Protein AF-A0A0F0HIP5-F1 (afdb_monomer)

Radius of gyration: 20.41 Å; Cα contacts (8 Å, |Δi|>4): 606; chains: 1; bounding box: 59×53×41 Å

Secondary structure (DSSP, 8-state):
-HHHHHHHHHHHHHTSTT--EEE-TTTSTT--TT-TT---TT----SS---SS--SSS--S-B-SSTT-BGGGT----PPPHHHHHHHHHHHHHHHT-TT-SEEE--B-TTTSSSBPPPEE--S--SSPPTTEEEEEEETTT-PEEEETT---TT---TTPBEEEE-----GGG-EEEEE-GGG-EEEEETTEEEEEEEEGGG--STTPBEEEEE----GGGEEEEEE-GGG-EEEEESS-TTEEEEEEEEE-TTSPEEEEEEE----GGG-EEEEE--------

Solvent-accessible surface area (backbone atoms only — not comparable to full-atom values): 15724 Å² total; per-residue (Å²): 92,64,67,64,52,52,52,49,49,44,57,52,27,76,72,37,91,91,50,61,38,75,49,55,70,43,31,49,62,56,37,34,65,84,40,89,84,59,92,59,90,79,41,46,50,64,66,66,62,65,56,84,80,76,80,70,93,82,69,74,91,42,69,72,86,44,95,92,42,32,45,79,40,66,69,72,70,94,48,50,24,73,48,22,48,55,30,46,54,50,46,52,53,56,52,65,75,35,83,89,56,57,32,30,36,35,37,46,33,83,91,73,65,54,51,63,44,78,76,40,77,48,61,76,81,64,79,62,84,59,65,75,39,41,31,33,42,28,29,63,63,77,68,20,21,45,23,38,52,89,64,45,51,79,67,53,76,66,63,72,30,36,30,24,43,37,77,79,78,84,49,35,34,38,33,28,29,30,37,72,44,83,93,73,22,24,32,40,20,31,60,26,24,75,62,24,20,46,24,34,49,94,65,43,79,51,72,66,29,44,26,19,31,30,72,64,77,87,49,49,42,34,26,29,30,63,38,76,45,75,96,82,19,28,27,43,15,35,61,79,42,67,62,23,19,49,20,55,38,94,52,58,49,101,85,68,37,31,27,24,18,30,30,72,73,74,85,46,48,38,35,28,25,41,72,41,76,56,72,59,69,76,83,75,133

pLDDT: mean 72.11, std 21.1, range [23.61, 98.75]

Foldseek 3Di:
DPVVVLVVVVVVQVVDPQRAHEDLVQLQFFADQPCPPDPDSPGTQQDQQQDLPPDDDPHAPDDPPDPSGGVVSGPPDSDGHPLSVVQVVVQVVLVVVCSVQRYWYWHQDPVVSRDIDDIDRDDPPDLDDDAQFKKWWAFQVPRFTFFFPPFAAAPDQDWPRFTFTDHDPVGQRRMFGWHADPPRWTWTARSSGRQWTFFQPPLDLDWFRTTHIHGDDPDLRRTWHWDDAPPSWTWTARRVGSQWTFFQDCDADPVRTGTTTTDGDPSDSRRTIDIDGDSDDDDDD

Mean predicted aligned error: 14.48 Å

Structure (mmCIF, N/CA/C/O backbone):
data_AF-A0A0F0HIP5-F1
#
_entry.id   AF-A0A0F0HIP5-F1
#
loop_
_atom_site.group_PDB
_atom_site.id
_atom_site.type_symbol
_atom_site.label_atom_id
_atom_site.label_alt_id
_atom_site.label_comp_id
_atom_site.label_asym_id
_atom_site.label_entity_id
_atom_site.label_seq_id
_atom_site.pdbx_PDB_ins_code
_atom_site.Cartn_x
_atom_site.Cartn_y
_atom_site.Cartn_z
_atom_site.occupancy
_atom_site.B_iso_or_equiv
_atom_site.auth_seq_id
_atom_site.auth_comp_id
_atom_site.auth_asym_id
_atom_site.auth_atom_id
_atom_site.pdbx_PDB_model_num
ATOM 1 N N . VAL A 1 1 ? -10.230 14.952 6.741 1.00 40.28 1 VAL A N 1
ATOM 2 C CA . VAL A 1 1 ? -11.311 15.021 7.765 1.00 40.28 1 VAL A CA 1
ATOM 3 C C . VAL A 1 1 ? -12.306 13.841 7.702 1.00 40.28 1 VAL A C 1
ATOM 5 O O . VAL A 1 1 ? -12.768 13.394 8.745 1.00 40.28 1 VAL A O 1
ATOM 8 N N . VAL A 1 2 ? -12.560 13.249 6.526 1.00 48.62 2 VAL A N 1
ATOM 9 C CA . VAL A 1 2 ? -13.520 12.135 6.307 1.00 48.62 2 VAL A CA 1
ATOM 10 C C . VAL A 1 2 ? -13.244 10.832 7.075 1.00 48.62 2 VAL A C 1
ATOM 12 O O . VAL A 1 2 ? -14.162 10.338 7.731 1.00 48.62 2 VAL A O 1
ATOM 15 N N . PRO A 1 3 ? -12.028 10.244 7.045 1.00 49.16 3 PRO A N 1
ATOM 16 C CA . PRO A 1 3 ? -11.814 8.945 7.681 1.00 49.16 3 PRO A CA 1
ATOM 17 C C . PRO A 1 3 ? -11.915 9.048 9.201 1.00 49.16 3 PRO A C 1
ATOM 19 O O . PRO A 1 3 ? -12.582 8.228 9.808 1.00 49.16 3 PRO A O 1
ATOM 22 N N . VAL A 1 4 ? -11.372 10.124 9.780 1.00 47.38 4 VAL A N 1
ATOM 23 C CA . VAL A 1 4 ? -11.411 10.394 11.224 1.00 47.38 4 VAL A CA 1
ATOM 24 C C . VAL A 1 4 ? -12.843 10.595 11.725 1.00 47.38 4 VAL A C 1
ATOM 26 O O . VAL A 1 4 ? -13.200 10.031 12.752 1.00 47.38 4 VAL A O 1
ATOM 29 N N . LEU A 1 5 ? -13.686 11.346 11.002 1.00 54.78 5 LEU A N 1
ATOM 30 C CA . LEU A 1 5 ? -15.101 11.501 11.360 1.00 54.78 5 LEU A CA 1
ATOM 31 C C . LEU A 1 5 ? -15.852 10.168 11.258 1.00 54.78 5 LEU A C 1
ATOM 33 O O . LEU A 1 5 ? -16.594 9.808 12.161 1.00 54.78 5 LEU A O 1
ATOM 37 N N . SER A 1 6 ? -15.641 9.426 10.174 1.00 56.12 6 SER A N 1
ATOM 38 C CA . SER A 1 6 ? -16.241 8.110 9.943 1.00 56.12 6 SER A CA 1
ATOM 39 C C . SER A 1 6 ? -15.827 7.084 11.011 1.00 56.12 6 SER A C 1
ATOM 41 O O . SER A 1 6 ? -16.679 6.376 11.545 1.00 56.12 6 SER A O 1
ATOM 43 N N . ASP A 1 7 ? -14.554 7.069 11.405 1.00 53.50 7 ASP A N 1
ATOM 44 C CA . ASP A 1 7 ? -14.035 6.206 12.467 1.00 53.50 7 ASP A CA 1
ATOM 45 C C . ASP A 1 7 ? -14.561 6.640 13.849 1.00 53.50 7 ASP A C 1
ATOM 47 O O . ASP A 1 7 ? -14.954 5.793 14.652 1.00 53.50 7 ASP A O 1
ATOM 51 N N . ALA A 1 8 ? -14.667 7.948 14.112 1.00 53.72 8 ALA A N 1
ATOM 52 C CA . ALA A 1 8 ? -15.283 8.476 15.331 1.00 53.72 8 ALA A CA 1
ATOM 53 C C . ALA A 1 8 ? -16.785 8.146 15.413 1.00 53.72 8 ALA A C 1
ATOM 55 O O . ALA A 1 8 ? -17.276 7.789 16.481 1.00 53.72 8 ALA A O 1
ATOM 56 N N . LEU A 1 9 ? -17.514 8.207 14.293 1.00 58.28 9 LEU A N 1
ATOM 57 C CA . LEU A 1 9 ? -18.923 7.811 14.205 1.00 58.28 9 LEU A CA 1
ATOM 58 C C . LEU A 1 9 ? -19.099 6.306 14.424 1.00 58.28 9 LEU A C 1
ATOM 60 O O . LEU A 1 9 ? -20.019 5.909 15.135 1.00 58.28 9 LEU A O 1
ATOM 64 N N . ARG A 1 10 ? -18.201 5.473 13.882 1.00 60.47 10 ARG A N 1
ATOM 65 C CA . ARG A 1 10 ? -18.168 4.029 14.158 1.00 60.47 10 ARG A CA 1
ATOM 66 C C . ARG A 1 10 ? -17.937 3.751 15.642 1.00 60.47 10 ARG A C 1
ATOM 68 O O . ARG A 1 10 ? -18.668 2.971 16.249 1.00 60.47 10 ARG A O 1
ATOM 75 N N . GLN A 1 11 ? -16.949 4.415 16.243 1.00 63.81 11 GLN A N 1
ATOM 76 C CA . GLN A 1 11 ? -16.643 4.277 17.666 1.00 63.81 11 GLN A CA 1
ATOM 77 C C . GLN A 1 11 ? -17.797 4.760 18.553 1.00 63.81 11 GLN A C 1
ATOM 79 O O . GLN A 1 11 ? -18.090 4.135 19.566 1.00 63.81 11 GLN A O 1
ATOM 84 N N . ALA A 1 12 ? -18.465 5.851 18.183 1.00 66.75 12 ALA A N 1
ATOM 85 C CA . ALA A 1 12 ? -19.637 6.335 18.901 1.00 66.75 12 ALA A CA 1
ATOM 86 C C . ALA A 1 12 ? -20.819 5.361 18.765 1.00 66.75 12 ALA A C 1
ATOM 88 O O . ALA A 1 12 ? -21.470 5.047 19.758 1.00 66.75 12 ALA A O 1
ATOM 89 N N . ALA A 1 13 ? -21.069 4.837 17.561 1.00 65.06 13 ALA A N 1
ATOM 90 C CA . ALA A 1 13 ? -22.131 3.869 17.298 1.00 65.06 13 ALA A CA 1
ATOM 91 C C . ALA A 1 13 ? -21.961 2.581 18.118 1.00 65.06 13 ALA A C 1
ATOM 93 O O . ALA A 1 13 ? -22.933 2.105 18.698 1.00 65.06 13 ALA A O 1
ATOM 94 N N . SER A 1 14 ? -20.735 2.061 18.244 1.00 67.81 14 SER A N 1
ATOM 95 C CA . SER A 1 14 ? -20.467 0.843 19.025 1.00 67.81 14 SER A CA 1
ATOM 96 C C . SER A 1 14 ? -20.717 1.000 20.531 1.00 67.81 14 SER A C 1
ATOM 98 O O . SER A 1 14 ? -20.890 0.004 21.233 1.00 67.81 14 SER A O 1
ATOM 100 N N . GLN A 1 15 ? -20.773 2.237 21.034 1.00 74.12 15 GLN A N 1
ATOM 101 C CA . GLN A 1 15 ? -21.034 2.546 22.442 1.00 74.12 15 GLN A CA 1
ATOM 102 C C . GLN A 1 15 ? -22.522 2.753 22.757 1.00 74.12 15 GLN A C 1
ATOM 104 O O . GLN A 1 15 ? -22.882 2.842 23.932 1.00 74.12 15 GLN A O 1
ATOM 109 N N . VAL A 1 16 ? -23.398 2.822 21.747 1.00 73.00 16 VAL A N 1
ATOM 110 C CA . VAL A 1 16 ? -24.830 3.087 21.937 1.00 73.00 16 VAL A CA 1
ATOM 111 C C . VAL A 1 16 ? -25.653 1.856 21.539 1.00 73.00 16 VAL A C 1
ATOM 113 O O . VAL A 1 16 ? -25.752 1.533 20.355 1.00 73.00 16 VAL A O 1
ATOM 116 N N . PRO A 1 17 ? -26.299 1.164 22.498 1.00 76.44 17 PRO A N 1
ATOM 117 C CA . PRO A 1 17 ? -27.117 -0.008 22.203 1.00 76.44 17 PRO A CA 1
ATOM 118 C C . PRO A 1 17 ? -28.201 0.277 21.155 1.00 76.44 17 PRO A C 1
ATOM 120 O O . PRO A 1 17 ? -28.984 1.214 21.291 1.00 76.44 17 PRO A O 1
ATOM 123 N N . GLY A 1 18 ? -28.263 -0.559 20.117 1.00 73.06 18 GLY A N 1
ATOM 124 C CA . GLY A 1 18 ? -29.250 -0.447 19.038 1.00 73.06 18 GLY A CA 1
ATOM 125 C C . GLY A 1 18 ? -28.874 0.521 17.909 1.00 73.06 18 GLY A C 1
ATOM 126 O O . GLY A 1 18 ? -29.575 0.550 16.897 1.00 73.06 18 GLY A O 1
ATOM 127 N N . VAL A 1 19 ? -27.771 1.267 18.034 1.00 74.38 19 VAL A N 1
ATOM 128 C CA . VAL A 1 19 ? -27.204 2.046 16.926 1.00 74.38 19 VAL A CA 1
ATOM 129 C C . VAL A 1 19 ? -26.332 1.133 16.069 1.00 74.38 19 VAL A C 1
ATOM 131 O O . VAL A 1 19 ? -25.541 0.349 16.580 1.00 74.38 19 VAL A O 1
ATOM 134 N N . ARG A 1 20 ? -26.498 1.233 14.748 1.00 74.94 20 ARG A N 1
ATOM 135 C CA . ARG A 1 20 ? -25.773 0.442 13.747 1.00 74.94 20 ARG A CA 1
ATOM 136 C C . ARG A 1 20 ? -25.005 1.378 12.822 1.00 74.94 20 ARG A C 1
ATOM 138 O O . ARG A 1 20 ? -25.489 2.471 12.530 1.00 74.94 20 ARG A O 1
ATOM 145 N N . TYR A 1 21 ? -23.840 0.953 12.348 1.00 69.56 21 TYR A N 1
ATOM 146 C CA . TYR A 1 21 ? -22.945 1.796 11.558 1.00 69.56 21 TYR A CA 1
ATOM 147 C C . TYR A 1 21 ? -22.825 1.311 10.107 1.00 69.56 21 TYR A C 1
ATOM 149 O O . TYR A 1 21 ? -22.478 0.163 9.846 1.00 69.56 21 TYR A O 1
ATOM 157 N N . LEU A 1 22 ? -23.095 2.195 9.148 1.00 61.91 22 LEU A N 1
ATOM 158 C CA . LEU A 1 22 ? -22.914 1.920 7.724 1.00 61.91 22 LEU A CA 1
ATOM 159 C C . LEU A 1 22 ? -21.738 2.743 7.202 1.00 61.91 22 LEU A C 1
ATOM 161 O O . LEU A 1 22 ? -21.804 3.970 7.167 1.00 61.91 22 LEU A O 1
ATOM 165 N N . ASP A 1 23 ? -20.672 2.071 6.784 1.00 61.41 23 ASP A N 1
ATOM 166 C CA . ASP A 1 23 ? -19.516 2.720 6.180 1.00 61.41 23 ASP A CA 1
ATOM 167 C C . ASP A 1 23 ? -19.783 3.011 4.700 1.00 61.41 23 ASP A C 1
ATOM 169 O O . ASP A 1 23 ? -19.775 2.123 3.844 1.00 61.41 23 ASP A O 1
ATOM 173 N N . GLN A 1 24 ? -20.028 4.284 4.407 1.00 56.34 24 GLN A N 1
ATOM 174 C CA . GLN A 1 24 ? -20.353 4.769 3.068 1.00 56.34 24 GLN A CA 1
ATOM 175 C C . GLN A 1 24 ? -19.138 5.356 2.332 1.00 56.34 24 GLN A C 1
ATOM 177 O O . GLN A 1 24 ? -19.271 5.821 1.201 1.00 56.34 24 GLN A O 1
ATOM 182 N N . ARG A 1 25 ? -17.928 5.296 2.913 1.00 58.97 25 ARG A N 1
ATOM 183 C CA . ARG A 1 25 ? -16.713 5.901 2.325 1.00 58.97 25 ARG A CA 1
ATOM 184 C C . ARG A 1 25 ? -16.394 5.381 0.920 1.00 58.97 25 ARG A C 1
ATOM 186 O O . ARG A 1 25 ? -15.788 6.082 0.112 1.00 58.97 25 ARG A O 1
ATOM 193 N N . ARG A 1 26 ? -16.819 4.155 0.618 1.00 54.59 26 ARG A N 1
ATOM 194 C CA . ARG A 1 26 ? -16.523 3.452 -0.634 1.00 54.59 26 ARG A CA 1
ATOM 195 C C . ARG A 1 26 ? -17.577 3.626 -1.734 1.00 54.59 26 ARG A C 1
ATOM 197 O O . ARG A 1 26 ? -17.289 3.312 -2.886 1.00 54.59 26 ARG A O 1
ATOM 204 N N . VAL A 1 27 ? -18.760 4.166 -1.421 1.00 51.50 27 VAL A N 1
ATOM 205 C CA . VAL A 1 27 ? -19.730 4.616 -2.446 1.00 51.50 27 VAL A CA 1
ATOM 206 C C . VAL A 1 27 ? -19.481 6.064 -2.883 1.00 51.50 27 VAL A C 1
ATOM 208 O O . VAL A 1 27 ? -19.923 6.464 -3.957 1.00 51.50 27 VAL A O 1
ATOM 211 N N . SER A 1 28 ? -18.712 6.819 -2.088 1.00 51.94 28 SER A N 1
ATOM 212 C CA . SER A 1 28 ? -18.169 8.143 -2.428 1.00 51.94 28 SER A CA 1
ATOM 213 C C . SER A 1 28 ? -16.837 8.110 -3.178 1.00 51.94 28 SER A C 1
ATOM 215 O O . SER A 1 28 ? -16.322 9.168 -3.524 1.00 51.94 28 SER A O 1
ATOM 217 N N . TYR A 1 29 ? -16.243 6.932 -3.393 1.00 50.00 29 TYR A N 1
ATOM 218 C CA . TYR A 1 29 ? -14.876 6.838 -3.898 1.00 50.00 29 TYR A CA 1
ATOM 219 C C . TYR A 1 29 ? -14.770 7.282 -5.364 1.00 50.00 29 TYR A C 1
ATOM 221 O O . TYR A 1 29 ? -15.380 6.691 -6.258 1.00 50.00 29 TYR A O 1
ATOM 229 N N . GLY A 1 30 ? -13.941 8.302 -5.584 1.00 44.81 30 GLY A N 1
ATOM 230 C CA . GLY A 1 30 ? -13.261 8.536 -6.847 1.00 44.81 30 GLY A CA 1
ATOM 231 C C . GLY A 1 30 ? -13.866 9.550 -7.809 1.00 44.81 30 GLY A C 1
ATOM 232 O O . GLY A 1 30 ? -13.319 9.654 -8.892 1.00 44.81 30 GLY A O 1
ATOM 233 N N . HIS A 1 31 ? -14.920 10.310 -7.489 1.00 46.12 31 HIS A N 1
ATOM 234 C CA . HIS A 1 31 ? -15.440 11.316 -8.434 1.00 46.12 31 HIS A CA 1
ATOM 235 C C . HIS A 1 31 ? -16.168 12.495 -7.759 1.00 46.12 31 HIS A C 1
ATOM 237 O O . HIS A 1 31 ? -17.075 12.279 -6.950 1.00 46.12 31 HIS A O 1
ATOM 243 N N . GLU A 1 32 ? -15.817 13.736 -8.123 1.00 45.09 32 GLU A N 1
ATOM 244 C CA . GLU A 1 32 ? -16.545 14.948 -7.718 1.00 45.09 32 GLU A CA 1
ATOM 245 C C . GLU A 1 32 ? -17.927 15.067 -8.393 1.00 45.09 32 GLU A C 1
ATOM 247 O O . GLU A 1 32 ? -18.221 14.417 -9.399 1.00 45.09 32 GLU A O 1
ATOM 252 N N . VAL A 1 33 ? -18.771 15.954 -7.850 1.00 47.44 33 VAL A N 1
ATOM 253 C CA . VAL A 1 33 ? -20.168 16.242 -8.254 1.00 47.44 33 VAL A CA 1
ATOM 254 C C . VAL A 1 33 ? -20.352 16.449 -9.762 1.00 47.44 33 VAL A C 1
ATOM 256 O O . VAL A 1 33 ? -21.416 16.150 -10.298 1.00 47.44 33 VAL A O 1
ATOM 259 N N . CYS A 1 34 ? -19.328 16.951 -10.453 1.00 45.47 34 CYS A N 1
ATOM 260 C CA . CYS A 1 34 ? -19.400 17.359 -11.857 1.00 45.47 34 CYS A CA 1
ATOM 261 C C . CYS A 1 34 ? -18.803 16.337 -12.840 1.00 45.47 34 CYS A C 1
ATOM 263 O O . CYS A 1 34 ? -18.785 16.595 -14.041 1.00 45.47 34 CYS A O 1
ATOM 265 N N . ALA A 1 35 ? -18.345 15.181 -12.352 1.00 48.94 35 ALA A N 1
ATOM 266 C CA . ALA A 1 35 ? -17.524 14.250 -13.125 1.00 48.94 35 ALA A CA 1
ATOM 267 C C . ALA A 1 35 ? -18.292 13.144 -13.858 1.00 48.94 35 ALA A C 1
ATOM 269 O O . ALA A 1 35 ? -17.703 12.166 -14.314 1.00 48.94 35 ALA A O 1
ATOM 270 N N . GLU A 1 36 ? -19.619 13.259 -13.950 1.00 45.16 36 GLU A N 1
ATOM 271 C CA . GLU A 1 36 ? -20.507 12.173 -14.393 1.00 45.16 36 GLU A CA 1
ATOM 272 C C . GLU A 1 36 ? -20.206 11.664 -15.815 1.00 45.16 36 GLU A C 1
ATOM 274 O O . GLU A 1 36 ? -20.533 10.526 -16.143 1.00 45.16 36 GLU A O 1
ATOM 279 N N . TRP A 1 37 ? -19.527 12.472 -16.635 1.00 46.31 37 TRP A N 1
ATOM 280 C CA . TRP A 1 37 ? -19.264 12.178 -18.045 1.00 46.31 37 TRP A CA 1
ATOM 281 C C . TRP A 1 37 ? -17.825 12.432 -18.487 1.00 46.31 37 TRP A C 1
ATOM 283 O O . TRP A 1 37 ? -17.558 12.466 -19.690 1.00 46.31 37 TRP A O 1
ATOM 293 N N . THR A 1 38 ? -16.890 12.630 -17.558 1.00 42.88 38 THR A N 1
ATOM 294 C CA . THR A 1 38 ? -15.509 12.934 -17.939 1.00 42.88 38 THR A CA 1
ATOM 295 C C . THR A 1 38 ? -14.635 11.690 -17.821 1.00 42.88 38 THR A C 1
ATOM 297 O O . THR A 1 38 ? -14.714 10.910 -16.876 1.00 42.88 38 THR A O 1
ATOM 300 N N . SER A 1 39 ? -13.761 11.502 -18.805 1.00 47.03 39 SER A N 1
ATOM 301 C CA . SER A 1 39 ? -12.661 10.538 -18.744 1.00 47.03 39 SER A CA 1
ATOM 302 C C . SER A 1 39 ? -11.442 11.127 -18.021 1.00 47.03 39 SER A C 1
ATOM 304 O O . SER A 1 39 ? -10.315 10.694 -18.258 1.00 47.03 39 SER A O 1
ATOM 306 N N . SER A 1 40 ? -11.638 12.195 -17.240 1.00 39.44 40 SER A N 1
ATOM 307 C CA . SER A 1 40 ? -10.554 12.961 -16.643 1.00 39.44 40 SER A CA 1
ATOM 308 C C . SER A 1 40 ? -10.003 12.214 -15.426 1.00 39.44 40 SER A C 1
ATOM 310 O O . SER A 1 40 ? -10.737 12.010 -14.459 1.00 39.44 40 SER A O 1
ATOM 312 N N . PRO A 1 41 ? -8.706 11.854 -15.400 1.00 39.84 41 PRO A N 1
ATOM 313 C CA . PRO A 1 41 ? -8.070 11.290 -14.209 1.00 39.84 41 PRO A CA 1
ATOM 314 C C . PRO A 1 41 ? -7.966 12.301 -13.048 1.00 39.84 41 PRO A C 1
ATOM 316 O O . PRO A 1 41 ? -7.508 11.946 -11.968 1.00 39.84 41 PRO A O 1
ATOM 319 N N . TYR A 1 42 ? -8.378 13.557 -13.266 1.00 37.44 42 TYR A N 1
ATOM 320 C CA . TYR A 1 42 ? -8.236 14.678 -12.334 1.00 37.44 42 TYR A CA 1
ATOM 321 C C . TYR A 1 42 ? -9.495 14.979 -11.512 1.00 37.44 42 TYR A C 1
ATOM 323 O O . TYR A 1 42 ? -9.441 15.807 -10.614 1.00 37.44 42 TYR A O 1
ATOM 331 N N . GLU A 1 43 ? -10.628 14.335 -11.795 1.00 43.69 43 GLU A N 1
ATOM 332 C CA . GLU A 1 43 ? -11.905 14.643 -11.130 1.00 43.69 43 GLU A CA 1
ATOM 333 C C . GLU A 1 43 ? -12.238 13.693 -9.970 1.00 43.69 43 GLU A C 1
ATOM 335 O O . GLU A 1 43 ? -13.398 13.546 -9.593 1.00 43.69 43 GLU A O 1
ATOM 340 N N . TYR A 1 44 ? -11.220 13.049 -9.393 1.00 40.28 44 TYR A N 1
ATOM 341 C CA . TYR A 1 44 ? -11.353 12.158 -8.244 1.00 40.28 44 TYR A CA 1
ATOM 342 C C . TYR A 1 44 ? -11.390 12.972 -6.941 1.00 40.28 44 TYR A C 1
ATOM 344 O O . TYR A 1 44 ? -10.381 13.554 -6.548 1.00 40.28 44 TYR A O 1
ATOM 352 N N . THR A 1 45 ? -12.528 12.988 -6.234 1.00 39.47 45 THR A N 1
ATOM 353 C CA . THR A 1 45 ? -12.612 13.555 -4.876 1.00 39.47 45 THR A CA 1
ATOM 354 C C . THR A 1 45 ? -11.760 12.726 -3.918 1.00 39.47 45 THR A C 1
ATOM 356 O O . THR A 1 45 ? -12.038 11.552 -3.676 1.00 39.47 45 THR A O 1
ATOM 359 N N . ASN A 1 46 ? -10.751 13.359 -3.320 1.00 36.91 46 ASN A N 1
ATOM 360 C CA . ASN A 1 46 ? -9.809 12.736 -2.391 1.00 36.91 46 ASN A CA 1
ATOM 361 C C . ASN A 1 46 ? -9.746 13.502 -1.055 1.00 36.91 46 ASN A C 1
ATOM 363 O O . ASN A 1 46 ? -8.676 13.883 -0.600 1.00 36.91 46 ASN A O 1
ATOM 367 N N . GLY A 1 47 ? -10.891 13.727 -0.395 1.00 39.50 47 GLY A N 1
ATOM 368 C CA . GLY A 1 47 ? -10.942 14.532 0.843 1.00 39.50 47 GLY A CA 1
ATOM 369 C C . GLY A 1 47 ? -10.428 15.968 0.646 1.00 39.50 47 GLY A C 1
ATOM 370 O O . GLY A 1 47 ? -10.161 16.327 -0.488 1.00 39.50 47 GLY A O 1
ATOM 371 N N . ASP A 1 48 ? -10.306 16.754 1.730 1.00 36.72 48 ASP A N 1
ATOM 372 C CA . ASP A 1 48 ? -9.855 18.165 1.720 1.00 36.72 48 ASP A CA 1
ATOM 373 C C . ASP A 1 48 ? -8.421 18.330 1.162 1.00 36.72 48 ASP A C 1
ATOM 375 O O . ASP A 1 48 ? -7.437 18.338 1.907 1.00 36.72 48 ASP A O 1
ATOM 379 N N . VAL A 1 49 ? -8.292 18.460 -0.154 1.00 39.44 49 VAL A N 1
ATOM 380 C CA . VAL A 1 49 ? -7.075 18.841 -0.874 1.00 39.44 49 VAL A CA 1
ATOM 381 C C . VAL A 1 49 ? -7.248 20.267 -1.377 1.00 39.44 49 VAL A C 1
ATOM 383 O O . VAL A 1 49 ? -8.058 20.519 -2.264 1.00 39.44 49 VAL A O 1
ATOM 386 N N . ILE A 1 50 ? -6.450 21.189 -0.841 1.00 42.41 50 ILE A N 1
ATOM 387 C CA . ILE A 1 50 ? -6.301 22.536 -1.398 1.00 42.41 50 ILE A CA 1
ATOM 388 C C . ILE A 1 50 ? -5.082 22.506 -2.324 1.00 42.41 50 ILE A C 1
ATOM 390 O O . ILE A 1 50 ? -3.944 22.559 -1.859 1.00 42.41 50 ILE A O 1
ATOM 394 N N . ASP A 1 51 ? -5.309 22.394 -3.634 1.00 42.25 51 ASP A N 1
ATOM 395 C CA . ASP A 1 51 ? -4.243 22.540 -4.629 1.00 42.25 51 ASP A CA 1
ATOM 396 C C . ASP A 1 51 ? -4.039 24.024 -4.966 1.00 42.25 51 ASP A C 1
ATOM 398 O O . ASP A 1 51 ? -4.830 24.648 -5.674 1.00 42.25 51 ASP A O 1
ATOM 402 N N . LEU A 1 52 ? -2.956 24.598 -4.439 1.00 46.44 52 LEU A N 1
ATOM 403 C CA . LEU A 1 52 ? -2.566 25.994 -4.669 1.00 46.44 52 LEU A CA 1
ATOM 404 C C . LEU A 1 52 ? -1.767 26.197 -5.973 1.00 46.44 52 LEU A C 1
ATOM 406 O O . LEU A 1 52 ? -1.435 27.334 -6.332 1.00 46.44 52 LEU A O 1
ATOM 410 N N . SER A 1 53 ? -1.418 25.113 -6.674 1.00 44.16 53 SER A N 1
ATOM 411 C CA . SER A 1 53 ? -0.636 25.139 -7.915 1.00 44.16 53 SER A CA 1
ATOM 412 C C . SER A 1 53 ? -1.506 25.274 -9.175 1.00 44.16 53 SER A C 1
ATOM 414 O O . SER A 1 53 ? -1.048 25.811 -10.189 1.00 44.16 53 SER A O 1
ATOM 416 N N . GLU A 1 54 ? -2.785 24.893 -9.098 1.00 43.59 54 GLU A N 1
ATOM 417 C CA . GLU A 1 54 ? -3.779 25.007 -10.172 1.00 43.59 54 GLU A CA 1
ATOM 418 C C . GLU A 1 54 ? -4.259 26.465 -10.342 1.00 43.59 54 GLU A C 1
ATOM 420 O O . GLU A 1 54 ? -5.242 26.908 -9.751 1.00 43.59 54 GLU A O 1
ATOM 425 N N . LYS A 1 55 ? -3.565 27.253 -11.176 1.00 49.50 55 LYS A N 1
ATOM 426 C CA . LYS A 1 55 ? -3.880 28.687 -11.378 1.00 49.50 55 LYS A CA 1
ATOM 427 C C . LYS A 1 55 ? -4.699 29.034 -12.625 1.00 49.50 55 LYS A C 1
ATOM 429 O O . LYS A 1 55 ? -4.947 30.217 -12.848 1.00 49.50 55 LYS A O 1
ATOM 434 N N . THR A 1 56 ? -5.057 28.079 -13.493 1.00 46.34 56 THR A N 1
ATOM 435 C CA . THR A 1 56 ? -5.361 28.451 -14.896 1.00 46.34 56 THR A CA 1
ATOM 436 C C . THR A 1 56 ? -6.536 27.778 -15.598 1.00 46.34 56 THR A C 1
ATOM 438 O O . THR A 1 56 ? -6.900 28.267 -16.665 1.00 46.34 56 THR A O 1
ATOM 441 N N . ARG A 1 57 ? -7.187 26.730 -15.075 1.00 42.50 57 ARG A N 1
ATOM 442 C CA . ARG A 1 57 ? -8.095 25.969 -15.955 1.00 42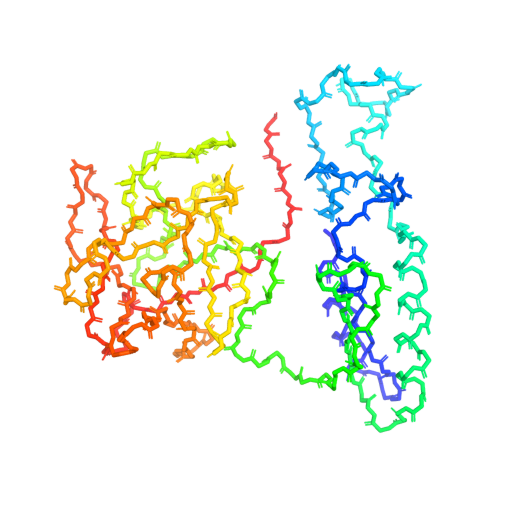.50 57 ARG A CA 1
ATOM 443 C C . ARG A 1 57 ? -9.488 26.570 -16.182 1.00 42.50 57 ARG A C 1
ATOM 445 O O . ARG A 1 57 ? -10.006 26.374 -17.271 1.00 42.50 57 ARG A O 1
ATOM 452 N N . ASN A 1 58 ? -10.045 27.349 -15.242 1.00 40.72 58 ASN A N 1
ATOM 453 C CA . ASN A 1 58 ? -11.371 27.994 -15.394 1.00 40.72 58 ASN A CA 1
ATOM 454 C C . ASN A 1 58 ? -11.477 29.445 -14.865 1.00 40.72 58 ASN A C 1
ATOM 456 O O . ASN A 1 58 ? -12.554 30.030 -14.906 1.00 40.72 58 ASN A O 1
ATOM 460 N N . GLY A 1 59 ? -10.384 30.054 -14.393 1.00 48.28 59 GLY A N 1
ATOM 461 C CA . GLY A 1 59 ? -10.441 31.357 -13.715 1.00 48.28 59 GLY A CA 1
ATOM 462 C C . GLY A 1 59 ? -11.009 31.281 -12.288 1.00 48.28 59 GLY A C 1
ATOM 463 O O . GLY A 1 59 ? -11.582 30.277 -11.863 1.00 48.28 59 GLY A O 1
ATOM 464 N N . CYS A 1 60 ? -10.770 32.336 -11.508 1.00 50.88 60 CYS A N 1
ATOM 465 C CA . CYS A 1 60 ? -11.221 32.449 -10.123 1.00 50.88 60 CYS A CA 1
ATOM 466 C C . CYS A 1 60 ? -12.628 33.057 -10.092 1.00 50.88 60 CYS A C 1
ATOM 468 O O . CYS A 1 60 ? -12.767 34.261 -10.296 1.00 50.88 60 CYS A O 1
ATOM 470 N N . ASP A 1 61 ? -13.666 32.260 -9.832 1.00 48.75 61 ASP A N 1
ATOM 471 C CA . ASP A 1 61 ? -15.031 32.806 -9.734 1.00 48.75 61 ASP A CA 1
ATOM 472 C C . ASP A 1 61 ? -15.208 33.697 -8.488 1.00 48.75 61 ASP A C 1
ATOM 474 O O . ASP A 1 61 ? -15.972 34.662 -8.508 1.00 48.75 61 ASP A O 1
ATOM 478 N N . HIS A 1 62 ? -14.502 33.384 -7.390 1.00 51.03 62 HIS A N 1
ATOM 479 C CA . HIS A 1 62 ? -14.514 34.163 -6.149 1.00 51.03 62 HIS A CA 1
ATOM 480 C C . HIS A 1 62 ? -13.305 33.827 -5.256 1.00 51.03 62 HIS A C 1
ATOM 482 O O . HIS A 1 62 ? -13.027 32.648 -5.026 1.00 51.03 62 HIS A O 1
ATOM 488 N N . GLU A 1 63 ? -12.610 34.836 -4.723 1.00 56.84 63 GLU A N 1
ATOM 489 C CA . GLU A 1 63 ? -11.591 34.654 -3.678 1.00 56.84 63 GLU A CA 1
ATOM 490 C C . GLU A 1 63 ? -12.270 34.528 -2.311 1.00 56.84 63 GLU A C 1
ATOM 492 O O . GLU A 1 63 ? -13.103 35.355 -1.944 1.00 56.84 63 GLU A O 1
ATOM 497 N N . ILE A 1 64 ? -11.912 33.514 -1.523 1.00 51.84 64 ILE A N 1
ATOM 498 C CA . ILE A 1 64 ? -12.575 33.238 -0.234 1.00 51.84 64 ILE A CA 1
ATOM 499 C C . ILE A 1 64 ? -11.989 34.037 0.943 1.00 51.84 64 ILE A C 1
ATOM 501 O O . ILE A 1 64 ? -11.988 33.582 2.084 1.00 51.84 64 ILE A O 1
ATOM 505 N N . GLY A 1 65 ? -11.463 35.233 0.678 1.00 53.16 65 GLY A N 1
ATOM 506 C CA . GLY A 1 65 ? -10.844 36.083 1.702 1.00 53.16 65 GLY A CA 1
ATOM 507 C C . GLY A 1 65 ? -9.443 35.642 2.145 1.00 53.16 65 GLY A C 1
ATOM 508 O O . GLY A 1 65 ? -8.901 36.221 3.084 1.00 53.16 65 GLY A O 1
ATOM 509 N N . ILE A 1 66 ? -8.840 34.663 1.462 1.00 51.78 66 ILE A N 1
ATOM 510 C CA . ILE A 1 66 ? -7.422 34.305 1.590 1.00 51.78 66 ILE A CA 1
ATOM 511 C C . ILE A 1 66 ? -6.737 34.663 0.259 1.00 51.78 66 ILE A C 1
ATOM 513 O O . ILE A 1 66 ? -7.134 34.120 -0.776 1.00 51.78 66 ILE A O 1
ATOM 517 N N . PRO A 1 67 ? -5.739 35.569 0.248 1.00 57.59 67 PRO A N 1
ATOM 518 C CA . PRO A 1 67 ? -5.093 36.018 -0.984 1.00 57.59 67 PRO A CA 1
ATOM 519 C C . PRO A 1 67 ? -4.522 34.853 -1.800 1.00 57.59 67 PRO A C 1
ATOM 521 O O . PRO A 1 67 ? -3.700 34.087 -1.301 1.00 57.59 67 PRO A O 1
ATOM 524 N N . GLY A 1 68 ? -4.948 34.731 -3.059 1.00 57.31 68 GLY A N 1
ATOM 525 C CA . GLY A 1 68 ? -4.498 33.668 -3.961 1.00 57.31 68 GLY A CA 1
ATOM 526 C C . GLY A 1 68 ? -5.210 32.320 -3.805 1.00 57.31 68 GLY A C 1
ATOM 527 O O . GLY A 1 68 ? -4.838 31.384 -4.509 1.00 57.31 68 GLY A O 1
ATOM 528 N N . VAL A 1 69 ? -6.229 32.218 -2.940 1.00 53.16 69 VAL A N 1
ATOM 529 C CA . VAL A 1 69 ? -7.054 31.012 -2.772 1.00 53.16 69 VAL A CA 1
ATOM 530 C C . VAL A 1 69 ? -8.455 31.252 -3.333 1.00 53.16 69 VAL A C 1
ATOM 532 O O . VAL A 1 69 ? -9.245 32.050 -2.818 1.00 53.16 69 VAL A O 1
ATOM 535 N N . CYS A 1 70 ? -8.773 30.526 -4.399 1.00 55.72 70 CYS A N 1
ATOM 536 C CA . CYS A 1 70 ? -10.046 30.608 -5.102 1.00 55.72 70 CYS A CA 1
ATOM 537 C C . CYS A 1 70 ? -11.050 29.584 -4.577 1.00 55.72 70 CYS A C 1
ATOM 539 O O . CYS A 1 70 ? -10.677 28.479 -4.199 1.00 55.72 70 CYS A O 1
ATOM 541 N N . MET A 1 71 ? -12.344 29.903 -4.649 1.00 50.22 71 MET A N 1
ATOM 542 C CA . MET A 1 71 ? -13.437 28.998 -4.266 1.00 50.22 71 MET A CA 1
ATOM 543 C C . MET A 1 71 ? -13.313 27.611 -4.920 1.00 50.22 71 MET A C 1
ATOM 545 O O . MET A 1 71 ? -13.567 26.605 -4.273 1.00 50.22 71 MET A O 1
ATOM 549 N N . ASN A 1 72 ? -12.873 27.537 -6.179 1.00 48.34 72 ASN A N 1
ATOM 550 C CA . ASN A 1 72 ? -12.697 26.270 -6.901 1.00 48.34 72 ASN A CA 1
ATOM 551 C C . ASN A 1 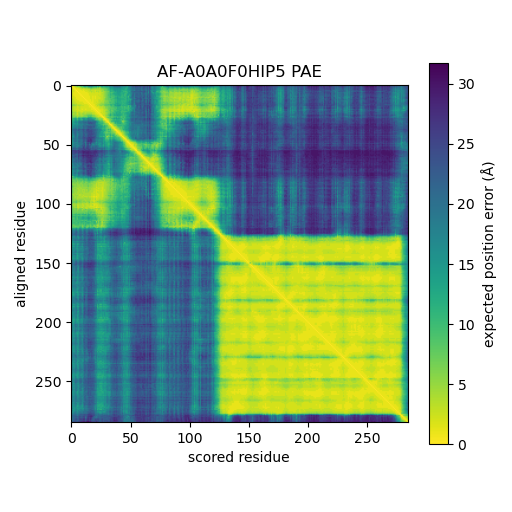72 ? -11.506 25.435 -6.381 1.00 48.34 72 ASN A C 1
ATOM 553 O O . ASN A 1 72 ? -11.524 24.224 -6.540 1.00 48.34 72 ASN A O 1
ATOM 557 N N . MET A 1 73 ? -10.538 26.047 -5.685 1.00 51.34 73 MET A N 1
ATOM 558 C CA . MET A 1 73 ? -9.463 25.349 -4.952 1.00 51.34 73 MET A CA 1
ATOM 559 C C . MET A 1 73 ? -9.951 24.766 -3.611 1.00 51.34 73 MET A C 1
ATOM 561 O O . MET A 1 73 ? -9.196 24.106 -2.908 1.00 51.34 73 MET A O 1
ATOM 565 N N . VAL A 1 74 ? -11.199 25.067 -3.230 1.00 49.97 74 VAL A N 1
ATOM 566 C CA . VAL A 1 74 ? -11.817 24.745 -1.930 1.00 49.97 74 VAL A CA 1
ATOM 567 C C . VAL A 1 74 ? -13.166 24.028 -2.121 1.00 49.97 74 VAL A C 1
ATOM 569 O O . VAL A 1 74 ? -13.805 23.606 -1.157 1.00 49.97 74 VAL A O 1
ATOM 572 N N . ARG A 1 75 ? -13.631 23.854 -3.369 1.00 48.81 75 ARG A N 1
ATOM 573 C CA . ARG A 1 75 ? -14.868 23.133 -3.698 1.00 48.81 75 ARG A CA 1
ATOM 574 C C . ARG A 1 75 ? -14.653 21.632 -3.542 1.00 48.81 75 ARG A C 1
ATOM 576 O O . ARG A 1 75 ? -14.601 20.903 -4.513 1.00 48.81 75 ARG A O 1
ATOM 583 N N . GLN A 1 76 ? -14.635 21.157 -2.308 1.00 50.31 76 GLN A N 1
ATOM 584 C CA . GLN A 1 76 ? -14.800 19.740 -2.003 1.00 50.31 76 GLN A CA 1
ATOM 585 C C . GLN A 1 76 ? -15.997 19.585 -1.085 1.00 50.31 76 GLN A C 1
ATOM 587 O O . GLN A 1 76 ? -15.925 19.285 0.102 1.00 50.31 76 GLN A O 1
ATOM 592 N N . SER A 1 77 ? -17.161 19.856 -1.671 1.00 44.19 77 SER A N 1
ATOM 593 C CA . SER A 1 77 ? -18.421 19.502 -1.041 1.00 44.19 77 SER A CA 1
ATOM 594 C C . SER A 1 77 ? -18.627 17.996 -1.164 1.00 44.19 77 SER A C 1
ATOM 596 O O . SER A 1 77 ? -18.516 17.434 -2.248 1.00 44.19 77 SER A O 1
ATOM 598 N N . TYR A 1 78 ? -18.989 17.379 -0.042 1.00 49.19 78 TYR A N 1
ATOM 599 C CA . TYR A 1 78 ? -19.342 15.970 0.183 1.00 49.19 78 TYR A CA 1
ATOM 600 C C . TYR A 1 78 ? -20.566 15.466 -0.609 1.00 49.19 78 TYR A C 1
ATOM 602 O O . TYR A 1 78 ? -21.351 14.652 -0.129 1.00 49.19 78 TYR A O 1
ATOM 610 N N . HIS A 1 79 ? -20.805 16.007 -1.794 1.00 52.25 79 HIS A N 1
ATOM 611 C CA . HIS A 1 79 ? -21.942 15.637 -2.609 1.00 52.25 79 HIS A CA 1
ATOM 612 C C . HIS A 1 79 ? -21.503 14.492 -3.511 1.00 52.25 79 HIS A C 1
ATOM 614 O O . HIS A 1 79 ? -20.565 14.605 -4.300 1.00 52.25 79 HIS A O 1
ATOM 620 N N . LEU A 1 80 ? -22.158 13.352 -3.335 1.00 52.56 80 LEU A N 1
ATOM 621 C CA . LEU A 1 80 ? -21.966 12.203 -4.199 1.00 52.56 80 LEU A CA 1
ATOM 622 C C . LEU A 1 80 ? -22.362 12.581 -5.638 1.00 52.56 80 LEU A C 1
ATOM 624 O O . LEU A 1 80 ? -23.257 13.393 -5.856 1.00 52.56 80 LEU A O 1
ATOM 628 N N . ARG A 1 81 ? -21.747 11.964 -6.650 1.00 58.44 81 ARG A N 1
ATOM 629 C CA . ARG A 1 81 ? -22.329 11.972 -8.007 1.00 58.44 81 ARG A CA 1
ATOM 630 C C . ARG A 1 81 ? -23.673 11.233 -8.009 1.00 58.44 81 ARG A C 1
ATOM 632 O O . ARG A 1 81 ? -23.952 10.474 -7.082 1.00 58.44 81 ARG A O 1
ATOM 639 N N . VAL A 1 82 ? -24.465 11.335 -9.077 1.00 61.41 82 VAL A N 1
ATOM 640 C CA . VAL A 1 82 ? -25.745 10.600 -9.211 1.00 61.41 82 VAL A CA 1
ATOM 641 C C . VAL A 1 82 ? -25.581 9.100 -8.932 1.00 61.41 82 VAL A C 1
ATOM 643 O O . VAL A 1 82 ? -26.349 8.529 -8.161 1.00 61.41 82 VAL A O 1
ATOM 646 N N . ALA A 1 83 ? -24.535 8.466 -9.476 1.00 59.19 83 ALA A N 1
ATOM 647 C CA . ALA A 1 83 ? -24.222 7.062 -9.196 1.00 59.19 83 ALA A CA 1
ATOM 648 C C . ALA A 1 83 ? -23.803 6.801 -7.736 1.00 59.19 83 ALA A C 1
ATOM 650 O O . ALA A 1 83 ? -24.102 5.740 -7.196 1.00 59.19 83 ALA A O 1
ATOM 651 N N . GLY A 1 84 ? -23.160 7.767 -7.076 1.00 60.53 84 GLY A N 1
ATOM 652 C CA . GLY A 1 84 ? -22.827 7.694 -5.656 1.00 60.53 84 GLY A CA 1
ATOM 653 C C . GLY A 1 84 ? -24.077 7.815 -4.783 1.00 60.53 84 GLY A C 1
ATOM 654 O O . GLY A 1 84 ? -24.269 6.974 -3.917 1.00 60.53 84 GLY A O 1
ATOM 655 N N . TYR A 1 85 ? -24.988 8.758 -5.067 1.00 65.69 85 TYR A N 1
ATOM 656 C CA . TYR A 1 85 ? -26.278 8.881 -4.368 1.00 65.69 85 TYR A CA 1
ATOM 657 C C . TYR A 1 85 ? -27.167 7.654 -4.585 1.00 65.69 85 TYR A C 1
ATOM 659 O O . TYR A 1 85 ? -27.748 7.118 -3.641 1.00 65.69 85 TYR A O 1
ATOM 667 N N . ALA A 1 86 ? -27.249 7.163 -5.824 1.00 66.75 86 ALA A N 1
ATOM 668 C CA . ALA A 1 86 ? -27.933 5.912 -6.129 1.00 66.75 86 ALA A CA 1
ATOM 669 C C . ALA A 1 86 ? -27.274 4.734 -5.398 1.00 66.75 86 ALA A C 1
ATOM 671 O O . ALA A 1 86 ? -27.964 3.815 -4.946 1.00 66.75 86 ALA A O 1
ATOM 672 N N . GLY A 1 87 ? -25.948 4.772 -5.263 1.00 67.31 87 GLY A N 1
ATOM 673 C CA . GLY A 1 87 ? -25.183 3.754 -4.572 1.00 67.31 87 GLY A CA 1
ATOM 674 C C . GLY A 1 87 ? -25.409 3.742 -3.066 1.00 67.31 87 GLY A C 1
ATOM 675 O O . GLY A 1 87 ? -25.652 2.687 -2.480 1.00 67.31 87 GLY A O 1
ATOM 676 N N . GLU A 1 88 ? -25.432 4.923 -2.462 1.00 67.00 88 GLU A N 1
ATOM 677 C CA . GLU A 1 88 ? -25.744 5.143 -1.059 1.00 67.00 88 GLU A CA 1
ATOM 678 C C . GLU A 1 88 ? -27.161 4.670 -0.727 1.00 67.00 88 GLU A C 1
ATOM 680 O O . GLU A 1 88 ? -27.345 3.878 0.197 1.00 67.00 88 GLU A O 1
ATOM 685 N N . ALA A 1 89 ? -28.153 5.068 -1.530 1.00 67.00 89 ALA A N 1
ATOM 686 C CA . ALA A 1 89 ? -29.542 4.663 -1.343 1.00 67.00 89 ALA A CA 1
ATOM 687 C C . ALA A 1 89 ? -29.712 3.135 -1.411 1.00 67.00 89 ALA A C 1
ATOM 689 O O . ALA A 1 89 ? -30.417 2.545 -0.590 1.00 67.00 89 ALA A O 1
ATOM 690 N N . ARG A 1 90 ? -29.034 2.470 -2.357 1.00 68.44 90 ARG A N 1
ATOM 691 C CA . ARG A 1 90 ? -29.044 1.002 -2.474 1.00 68.44 90 ARG A CA 1
ATOM 692 C C . ARG A 1 90 ? -28.342 0.325 -1.299 1.00 68.44 90 ARG A C 1
ATOM 694 O O . ARG A 1 90 ? -28.878 -0.643 -0.763 1.00 68.44 90 ARG A O 1
ATOM 701 N N . CYS A 1 91 ? -27.183 0.833 -0.885 1.00 62.28 91 CYS A N 1
ATOM 702 C CA . CYS A 1 91 ? -26.431 0.297 0.248 1.00 62.28 91 CYS A CA 1
ATOM 703 C C . CYS A 1 91 ? -27.227 0.422 1.558 1.00 62.28 91 CYS A C 1
ATOM 705 O O . CYS A 1 91 ? -27.354 -0.542 2.314 1.00 62.28 91 CYS A O 1
ATOM 707 N N . LEU A 1 92 ? -27.857 1.578 1.780 1.00 72.50 92 LEU A N 1
ATOM 708 C CA . LEU A 1 92 ? -28.728 1.826 2.925 1.00 72.50 92 LEU A CA 1
ATOM 709 C C . LEU A 1 92 ? -29.953 0.902 2.923 1.00 72.50 92 LEU A C 1
ATOM 711 O O . LEU A 1 92 ? -30.299 0.341 3.963 1.00 72.50 92 LEU A O 1
ATOM 715 N N . ALA A 1 93 ? -30.580 0.690 1.762 1.00 72.12 93 ALA A N 1
ATOM 716 C CA . ALA A 1 93 ? -31.716 -0.221 1.627 1.00 72.12 93 ALA A CA 1
ATOM 717 C C . ALA A 1 93 ? -31.341 -1.678 1.956 1.00 72.12 93 ALA A C 1
ATOM 719 O O . ALA A 1 93 ? -32.089 -2.355 2.662 1.00 72.12 93 ALA A O 1
ATOM 720 N N . GLN A 1 94 ? -30.176 -2.151 1.500 1.00 69.19 94 GLN A N 1
ATOM 721 C CA . GLN A 1 94 ? -29.670 -3.487 1.836 1.00 69.19 94 GLN A CA 1
ATOM 722 C C . GLN A 1 94 ? -29.365 -3.612 3.336 1.00 69.19 94 GLN A C 1
ATOM 724 O O . GLN A 1 94 ? -29.764 -4.588 3.968 1.00 69.19 94 GLN A O 1
ATOM 729 N N . PHE A 1 95 ? -28.725 -2.604 3.935 1.00 67.38 95 PHE A N 1
ATOM 730 C CA . PHE A 1 95 ? -28.395 -2.605 5.363 1.00 67.38 95 PHE A CA 1
ATOM 731 C C . PHE A 1 95 ? -29.641 -2.599 6.258 1.00 67.38 95 PHE A C 1
ATOM 733 O O . PHE A 1 95 ? -29.700 -3.271 7.293 1.00 67.38 95 PHE A O 1
ATOM 740 N N . TYR A 1 96 ? -30.679 -1.874 5.837 1.00 76.75 96 TYR A N 1
ATOM 741 C CA . TYR A 1 96 ? -31.957 -1.823 6.537 1.00 76.75 96 TYR A CA 1
ATOM 742 C C . TYR A 1 96 ? -32.629 -3.201 6.627 1.00 76.75 96 TYR A C 1
ATOM 744 O O . TYR A 1 96 ? -33.191 -3.537 7.668 1.00 76.75 96 TYR A O 1
ATOM 752 N N . GLN A 1 97 ? -32.512 -4.023 5.579 1.00 80.88 97 GLN A N 1
ATOM 753 C CA . GLN A 1 97 ? -33.076 -5.379 5.526 1.00 80.88 97 GLN A CA 1
ATOM 754 C C . GLN A 1 97 ? -32.312 -6.406 6.379 1.00 80.88 97 GLN A C 1
ATOM 756 O O . GLN A 1 97 ? -32.784 -7.530 6.544 1.00 80.88 97 GLN A O 1
ATOM 761 N N . LEU A 1 98 ? -31.162 -6.034 6.951 1.00 71.75 98 LEU A N 1
ATOM 762 C CA . LEU A 1 98 ? -30.311 -6.902 7.768 1.00 71.75 98 LEU A CA 1
ATOM 763 C C . LEU A 1 98 ? -30.288 -6.423 9.233 1.00 71.75 98 LEU A C 1
ATOM 765 O O . LEU A 1 98 ? -29.292 -5.862 9.690 1.00 71.75 98 LEU A O 1
ATOM 769 N N . PRO A 1 99 ? -31.366 -6.631 10.015 1.00 73.81 99 PRO A N 1
ATOM 770 C CA . PRO A 1 99 ? -31.495 -6.081 11.369 1.00 73.81 99 PRO A CA 1
ATOM 771 C C . PRO A 1 99 ? -30.450 -6.615 12.361 1.00 73.81 99 PRO A C 1
ATOM 773 O O . PRO A 1 99 ? -30.133 -5.934 13.331 1.00 73.81 99 PRO A O 1
ATOM 776 N N . GLY A 1 100 ? -29.892 -7.807 12.115 1.00 75.19 100 GLY A N 1
ATOM 777 C CA . GLY A 1 100 ? -28.809 -8.383 12.921 1.00 75.19 100 GLY A CA 1
ATOM 778 C C . GLY A 1 100 ? -27.409 -7.867 12.570 1.00 75.19 100 GLY A C 1
ATOM 779 O O . GLY A 1 100 ? -26.456 -8.176 13.281 1.00 75.19 100 GLY A O 1
ATOM 780 N N . GLN A 1 101 ? -27.267 -7.096 11.489 1.00 67.88 101 GLN A N 1
ATOM 781 C CA . GLN A 1 101 ? -25.977 -6.607 11.017 1.00 67.88 101 GLN A CA 1
ATOM 782 C C . GLN A 1 101 ? -25.629 -5.291 11.724 1.00 67.88 101 GLN A C 1
ATO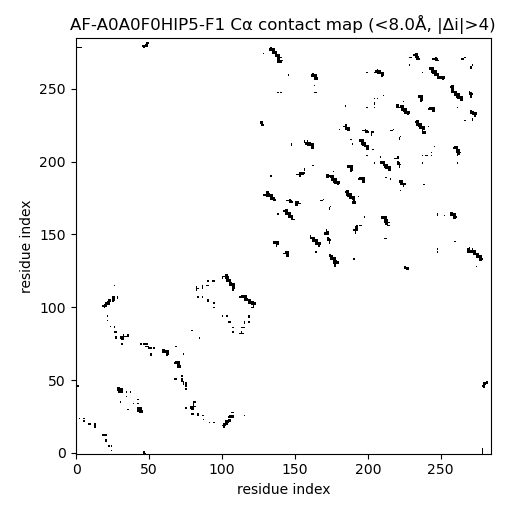M 784 O O . GLN A 1 101 ? -26.222 -4.258 11.428 1.00 67.88 101 GLN A O 1
ATOM 789 N N . GLN A 1 102 ? -24.683 -5.330 12.667 1.00 65.75 102 GLN A N 1
ATOM 790 C CA . GLN A 1 102 ? -24.283 -4.157 13.466 1.00 65.75 102 GLN A CA 1
ATOM 791 C C . GLN A 1 102 ? -23.472 -3.133 12.666 1.00 65.75 102 GLN A C 1
ATOM 793 O O . GLN A 1 102 ? -23.605 -1.928 12.871 1.00 65.75 102 GLN A O 1
ATOM 798 N N . GLU A 1 103 ? -22.666 -3.616 11.724 1.00 61.25 103 GLU A N 1
ATOM 799 C CA . GLU A 1 103 ? -21.838 -2.788 10.853 1.00 61.25 103 GLU A CA 1
ATOM 800 C C . GLU A 1 103 ? -21.835 -3.343 9.426 1.00 61.25 103 GLU A C 1
ATOM 802 O O . GLU A 1 103 ? -21.947 -4.556 9.262 1.00 61.25 103 GLU A O 1
ATOM 807 N N . ALA A 1 104 ? -21.693 -2.511 8.393 1.00 58.78 104 ALA A N 1
ATOM 808 C CA . ALA A 1 104 ? -21.560 -2.959 6.999 1.00 58.78 104 ALA A CA 1
ATOM 809 C C . ALA A 1 104 ? -20.901 -1.902 6.102 1.00 58.78 104 ALA A C 1
ATOM 811 O O . ALA A 1 104 ? -20.779 -0.747 6.502 1.00 58.78 104 ALA A O 1
ATOM 812 N N . PHE A 1 105 ? -20.514 -2.286 4.883 1.00 61.03 105 PHE A N 1
ATOM 813 C CA . PHE A 1 105 ? -20.057 -1.360 3.841 1.00 61.03 105 PHE A CA 1
ATOM 814 C C . PHE A 1 105 ? -20.468 -1.832 2.438 1.00 61.03 105 PHE A C 1
ATOM 816 O O . PHE A 1 105 ? -20.774 -3.011 2.235 1.00 61.03 105 PHE A O 1
ATOM 823 N N . CYS A 1 106 ? -20.427 -0.917 1.465 1.00 58.00 106 CYS A N 1
ATOM 824 C CA . CYS A 1 106 ? -20.591 -1.222 0.039 1.00 58.00 106 CYS A CA 1
ATOM 825 C C . CYS A 1 106 ? -19.586 -0.432 -0.807 1.00 58.00 106 CYS A C 1
ATOM 827 O O . CYS A 1 106 ? -19.186 0.665 -0.426 1.00 58.00 106 CYS A O 1
ATOM 829 N N . THR A 1 107 ? -19.216 -0.957 -1.973 1.00 56.19 107 THR A N 1
ATOM 830 C CA . THR A 1 107 ? -18.368 -0.287 -2.977 1.00 56.19 107 THR A CA 1
ATOM 831 C C . THR A 1 107 ? -19.145 -0.073 -4.273 1.00 56.19 107 THR A C 1
ATOM 833 O O . THR A 1 107 ? -20.072 -0.826 -4.573 1.00 56.19 107 THR A O 1
ATOM 836 N N . LEU A 1 108 ? -18.761 0.922 -5.075 1.00 54.44 108 LEU A N 1
ATOM 837 C CA . LEU A 1 108 ? -19.115 0.914 -6.498 1.00 54.44 108 LEU A CA 1
ATOM 838 C C . LEU A 1 108 ? -18.203 -0.078 -7.235 1.00 54.44 108 LEU A C 1
ATOM 840 O O . LEU A 1 108 ? -17.024 -0.215 -6.912 1.00 54.44 108 LEU A O 1
ATOM 844 N N . ASN A 1 109 ? -18.757 -0.777 -8.216 1.00 54.81 109 ASN A N 1
ATOM 845 C CA . ASN A 1 109 ? -18.037 -1.658 -9.118 1.00 54.81 109 ASN A CA 1
ATOM 846 C C . ASN A 1 109 ? -16.994 -0.834 -9.873 1.00 54.81 109 ASN A C 1
ATOM 848 O O . ASN A 1 109 ? -17.326 0.143 -10.540 1.00 54.81 109 ASN A O 1
ATOM 852 N N . GLN A 1 110 ? -15.730 -1.226 -9.769 1.00 49.66 110 GLN A N 1
ATOM 853 C CA . GLN A 1 110 ? -14.620 -0.443 -10.312 1.00 49.66 110 GLN A CA 1
ATOM 854 C C . GLN A 1 110 ? -14.519 -0.507 -11.844 1.00 49.66 110 GLN A C 1
ATOM 856 O O . GLN A 1 110 ? -13.891 0.355 -12.446 1.00 49.66 110 GLN A O 1
ATOM 861 N N . GLN A 1 111 ? -15.155 -1.489 -12.492 1.00 49.88 111 GLN A N 1
ATOM 862 C CA . GLN A 1 111 ? -15.110 -1.651 -13.951 1.00 49.88 111 GLN A CA 1
ATOM 863 C C . GLN A 1 111 ? -16.088 -0.712 -14.657 1.00 49.88 111 GLN A C 1
ATOM 865 O O . GLN A 1 111 ? -15.790 -0.201 -15.732 1.00 49.88 111 GLN A O 1
ATOM 870 N N . ASN A 1 112 ? -17.268 -0.504 -14.070 1.00 56.47 112 ASN A N 1
ATOM 871 C CA . ASN A 1 112 ? -18.325 0.311 -14.673 1.00 56.47 112 ASN A CA 1
ATOM 872 C C . ASN A 1 112 ? -18.660 1.580 -13.885 1.00 56.47 112 ASN A C 1
ATOM 874 O O . ASN A 1 112 ? -19.515 2.342 -14.329 1.00 56.47 112 ASN A O 1
ATOM 878 N N . THR A 1 113 ? -18.053 1.748 -12.707 1.00 50.16 113 THR A N 1
ATOM 879 C CA . THR A 1 113 ? -18.171 2.887 -11.786 1.00 50.16 113 THR A CA 1
ATOM 880 C C . THR A 1 113 ? -19.606 3.261 -11.377 1.00 50.16 113 THR A C 1
ATOM 882 O O . THR A 1 113 ? -19.830 4.279 -10.725 1.00 50.16 113 THR A O 1
ATOM 885 N N . THR A 1 114 ? -20.601 2.426 -11.688 1.00 55.06 114 THR A N 1
ATOM 886 C CA . THR A 1 114 ? -22.030 2.777 -11.610 1.00 55.06 114 THR A CA 1
ATOM 887 C C . THR A 1 114 ? -22.882 1.743 -10.882 1.00 55.06 114 THR A C 1
ATOM 889 O O . THR A 1 114 ? -23.889 2.111 -10.274 1.00 55.06 114 THR A O 1
ATOM 892 N N . SER A 1 115 ? -22.510 0.460 -10.882 1.00 58.81 115 SER A N 1
ATOM 893 C CA . SER A 1 115 ? -23.222 -0.566 -10.110 1.00 58.81 115 SER A CA 1
ATOM 894 C C . SER A 1 115 ? -22.663 -0.696 -8.695 1.00 58.81 115 SER A C 1
ATOM 896 O O . SER A 1 115 ? -21.458 -0.646 -8.507 1.00 58.81 115 SER A O 1
ATOM 898 N N . VAL A 1 116 ? -23.522 -0.903 -7.697 1.00 61.38 116 VAL A N 1
ATOM 899 C CA . VAL A 1 116 ? -23.106 -1.181 -6.310 1.00 61.38 116 VAL A CA 1
ATOM 900 C C . VAL A 1 116 ? -22.802 -2.663 -6.158 1.00 61.38 116 VAL A C 1
ATOM 902 O O . VAL A 1 116 ? -23.633 -3.491 -6.535 1.00 61.38 116 VAL A O 1
ATOM 905 N N . GLU A 1 117 ? -21.648 -2.985 -5.584 1.00 57.31 117 GLU A N 1
ATOM 906 C CA . GLU A 1 117 ? -21.319 -4.345 -5.163 1.00 57.31 117 GLU A CA 1
ATOM 907 C C . GLU A 1 117 ? -22.175 -4.763 -3.954 1.00 57.31 117 GLU A C 1
ATOM 909 O O . GLU A 1 117 ? -22.539 -3.910 -3.138 1.00 57.31 117 GLU A O 1
ATOM 914 N N . PRO A 1 118 ? -22.513 -6.058 -3.803 1.00 64.19 118 PRO A N 1
ATOM 915 C CA . PRO A 1 118 ? -23.313 -6.543 -2.680 1.00 64.19 118 PRO A CA 1
ATOM 916 C C . PRO A 1 118 ? -22.775 -6.096 -1.311 1.00 64.19 118 PRO A C 1
ATOM 918 O O . PRO A 1 118 ? -21.565 -6.104 -1.073 1.00 64.19 118 PRO A O 1
ATOM 921 N N . LEU A 1 119 ? -23.687 -5.742 -0.396 1.00 57.72 119 LEU A N 1
ATOM 922 C CA . LEU A 1 119 ? -23.341 -5.330 0.963 1.00 57.72 119 LEU A CA 1
ATOM 923 C C . LEU A 1 119 ? -22.462 -6.373 1.652 1.00 57.72 119 LEU A C 1
ATOM 925 O O . LEU A 1 119 ? -22.818 -7.547 1.768 1.00 57.72 119 LEU A O 1
ATOM 929 N N . THR A 1 120 ? -21.314 -5.914 2.140 1.00 52.03 120 THR A N 1
ATOM 930 C CA . THR A 1 120 ? -20.366 -6.754 2.863 1.00 52.03 120 THR A CA 1
ATOM 931 C C . THR A 1 120 ? -20.571 -6.555 4.368 1.00 52.03 120 THR A C 1
ATOM 933 O O . THR A 1 120 ? -20.512 -5.411 4.836 1.00 52.03 120 THR A O 1
ATOM 936 N N . PRO A 1 121 ? -20.823 -7.630 5.146 1.00 50.53 121 PRO A N 1
ATOM 937 C CA . PRO A 1 121 ? -20.885 -7.564 6.600 1.00 50.53 121 PRO A CA 1
ATOM 938 C C . PRO A 1 121 ? -19.652 -6.868 7.175 1.00 50.53 121 PRO A C 1
ATOM 940 O O . PRO A 1 121 ? -18.518 -7.208 6.838 1.00 50.53 121 PRO A O 1
ATOM 943 N N . GLY A 1 122 ? -19.882 -5.900 8.056 1.00 45.34 122 GLY A N 1
ATOM 944 C CA . GLY A 1 122 ? -18.845 -5.205 8.798 1.00 45.34 122 GLY A CA 1
ATOM 945 C C . GLY A 1 122 ? -18.160 -6.191 9.724 1.00 45.34 122 GLY A C 1
ATOM 946 O O . GLY A 1 122 ? -18.689 -6.575 10.764 1.00 45.34 122 GLY A O 1
ATOM 947 N N . GLN A 1 123 ? -16.994 -6.644 9.298 1.00 39.78 123 GLN A 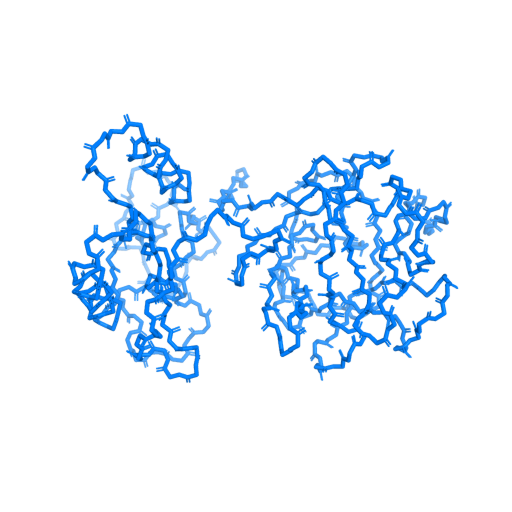N 1
ATOM 948 C CA . GLN A 1 123 ? -16.021 -7.239 10.189 1.00 39.78 123 GLN A CA 1
ATOM 949 C C . GLN A 1 123 ? -15.282 -6.082 10.896 1.00 39.78 123 GLN A C 1
ATOM 951 O O . GLN A 1 123 ? -15.118 -4.999 10.305 1.00 39.78 123 GLN A O 1
ATOM 956 N N . PRO A 1 124 ? -14.772 -6.278 12.129 1.00 37.16 124 PRO A N 1
ATOM 957 C CA . PRO A 1 124 ? -13.557 -5.574 12.538 1.00 37.16 124 PRO A CA 1
ATOM 958 C C . PRO A 1 124 ? -12.591 -5.681 11.363 1.00 37.16 124 PRO A C 1
ATOM 960 O O . PRO A 1 124 ? -12.555 -6.744 10.744 1.00 37.16 124 PRO A O 1
ATOM 963 N N . PHE A 1 125 ? -11.921 -4.586 10.997 1.00 41.78 125 PHE A N 1
ATOM 964 C CA . PHE A 1 125 ? -10.982 -4.559 9.872 1.00 41.78 125 PHE A CA 1
ATOM 965 C C . PHE A 1 125 ? -10.240 -5.906 9.828 1.00 41.78 125 PHE A C 1
ATOM 967 O O . PHE A 1 125 ? -9.530 -6.197 10.791 1.00 41.78 125 PHE A O 1
ATOM 974 N N . PRO A 1 126 ? -10.466 -6.786 8.830 1.00 41.09 126 PRO A N 1
ATOM 975 C CA . PRO A 1 126 ? -9.589 -7.931 8.710 1.00 41.09 126 PRO A CA 1
ATOM 976 C C . PRO A 1 126 ? -8.214 -7.330 8.466 1.00 41.09 126 PRO A C 1
ATOM 978 O O . PRO A 1 126 ? -8.124 -6.293 7.810 1.00 41.09 126 PRO A O 1
ATOM 981 N N . ASP A 1 127 ? -7.197 -7.944 9.041 1.00 48.00 127 ASP A N 1
ATOM 982 C CA . ASP A 1 127 ? -5.803 -7.516 9.116 1.00 48.00 127 ASP A CA 1
ATOM 983 C C . ASP A 1 127 ? -5.171 -7.276 7.725 1.00 48.00 127 ASP A C 1
ATOM 985 O O . ASP A 1 127 ? -4.284 -8.004 7.284 1.00 48.00 127 ASP A O 1
ATOM 989 N N . LYS A 1 128 ? -5.678 -6.318 6.951 1.00 56.34 128 LYS A N 1
ATOM 990 C CA . LYS A 1 128 ? -5.267 -6.037 5.583 1.00 56.34 128 LYS A CA 1
ATOM 991 C C . LYS A 1 128 ? -5.606 -4.602 5.190 1.00 56.34 128 LYS A C 1
ATOM 993 O O . LYS A 1 128 ? -6.633 -4.075 5.623 1.00 56.34 128 LYS A O 1
ATOM 998 N N . PRO A 1 129 ? -4.775 -3.962 4.358 1.00 63.16 129 PRO A N 1
ATOM 999 C CA . PRO A 1 129 ? -5.011 -2.588 3.946 1.00 63.16 129 PRO A CA 1
ATOM 1000 C C . PRO A 1 129 ? -6.272 -2.408 3.088 1.00 63.16 129 PRO A C 1
ATOM 1002 O O . PRO A 1 129 ? -6.766 -3.337 2.443 1.00 63.16 129 PRO A O 1
ATOM 1005 N N . GLU A 1 130 ? -6.811 -1.193 3.090 1.00 63.97 130 GLU A N 1
ATOM 1006 C CA . GLU A 1 130 ? -7.939 -0.797 2.255 1.00 63.97 130 GLU A CA 1
ATOM 1007 C C . GLU A 1 130 ? -7.475 -0.503 0.832 1.00 63.97 130 GLU A C 1
ATOM 1009 O O . GLU A 1 130 ? -6.540 0.263 0.612 1.00 63.97 130 GLU A O 1
ATOM 1014 N N . ASP A 1 131 ? -8.176 -1.107 -0.119 1.00 62.94 131 ASP A N 1
ATOM 1015 C CA . ASP A 1 131 ? -7.991 -0.871 -1.543 1.00 62.94 131 ASP A CA 1
ATOM 1016 C C . ASP A 1 131 ? -8.215 0.607 -1.910 1.00 62.94 131 ASP A C 1
ATOM 1018 O O . ASP A 1 131 ? -9.182 1.230 -1.461 1.00 62.94 131 ASP A O 1
ATOM 1022 N N . GLY A 1 132 ? -7.312 1.170 -2.708 1.00 59.53 132 GLY A N 1
ATOM 1023 C CA . GLY A 1 132 ? -7.351 2.546 -3.192 1.00 59.53 132 GLY A CA 1
ATOM 1024 C C . GLY A 1 132 ? -7.027 3.616 -2.142 1.00 59.53 132 GLY A C 1
ATOM 1025 O O . GLY A 1 132 ? -7.089 4.811 -2.456 1.00 59.53 132 GLY A O 1
ATOM 1026 N N . ALA A 1 133 ? -6.690 3.232 -0.906 1.00 62.28 133 ALA A N 1
ATOM 1027 C CA . ALA A 1 133 ? -6.311 4.163 0.153 1.00 62.28 133 ALA A CA 1
ATOM 1028 C C . ALA A 1 133 ? -4.797 4.422 0.192 1.00 62.28 133 ALA A C 1
ATOM 1030 O O . ALA A 1 133 ? -3.987 3.595 -0.221 1.00 62.28 133 ALA A O 1
ATOM 1031 N N . TRP A 1 134 ? -4.434 5.596 0.713 1.00 65.50 134 TRP A N 1
ATOM 1032 C CA . TRP A 1 134 ? -3.057 6.067 0.810 1.00 65.50 134 TRP A CA 1
ATOM 1033 C C . TRP A 1 134 ? -2.442 5.645 2.134 1.00 65.50 134 TRP A C 1
ATOM 1035 O O . TRP A 1 134 ? -3.055 5.784 3.197 1.00 65.50 134 TRP A O 1
ATOM 1045 N N . TYR A 1 135 ? -1.204 5.184 2.068 1.00 79.88 135 TYR A N 1
ATOM 1046 C CA . TYR A 1 135 ? -0.491 4.620 3.193 1.00 79.88 135 TYR A CA 1
ATOM 1047 C C . TYR A 1 135 ? 0.943 5.113 3.249 1.00 79.88 135 TYR A C 1
ATOM 1049 O O . TYR A 1 135 ? 1.607 5.281 2.230 1.00 79.88 135 TYR A O 1
ATOM 1057 N N . GLN A 1 136 ? 1.426 5.294 4.471 1.00 83.88 136 GLN A N 1
ATOM 1058 C CA . GLN A 1 136 ? 2.847 5.286 4.776 1.00 83.88 136 GLN A CA 1
ATOM 1059 C C . GLN A 1 136 ? 3.164 3.985 5.509 1.00 83.88 136 GLN A C 1
ATOM 1061 O O . GLN A 1 136 ? 2.397 3.541 6.368 1.00 83.88 136 GLN A O 1
ATOM 1066 N N . LEU A 1 137 ? 4.292 3.376 5.159 1.00 94.88 137 LEU A N 1
ATOM 1067 C CA . LEU A 1 137 ? 4.784 2.163 5.793 1.00 94.88 137 LEU A CA 1
ATOM 1068 C C . LEU A 1 137 ? 6.020 2.523 6.607 1.00 94.88 137 LEU A C 1
ATOM 1070 O O . LEU A 1 137 ? 7.031 2.907 6.030 1.00 94.88 137 LEU A O 1
ATOM 1074 N N . THR A 1 138 ? 5.957 2.389 7.927 1.00 94.31 138 THR A N 1
ATOM 1075 C CA . THR A 1 138 ? 7.071 2.707 8.830 1.00 94.31 138 THR A CA 1
ATOM 1076 C C . THR A 1 138 ? 7.691 1.427 9.359 1.00 94.31 138 THR A C 1
ATOM 1078 O O . THR A 1 138 ? 7.010 0.606 9.970 1.00 94.31 138 THR A O 1
ATOM 1081 N N . ASN A 1 139 ? 8.988 1.241 9.141 1.00 98.12 139 ASN A N 1
ATOM 1082 C CA . ASN A 1 139 ? 9.698 0.060 9.598 1.00 98.12 139 ASN A CA 1
ATOM 1083 C C . ASN A 1 139 ? 9.891 0.083 11.119 1.00 98.12 139 ASN A C 1
ATOM 1085 O O . ASN A 1 139 ? 10.313 1.093 11.684 1.00 98.12 139 ASN A O 1
ATOM 1089 N N . THR A 1 140 ? 9.632 -1.034 11.796 1.00 95.50 140 THR A N 1
ATOM 1090 C CA . THR A 1 140 ? 9.722 -1.062 13.264 1.00 95.50 140 THR A CA 1
ATOM 1091 C C . THR A 1 140 ? 11.148 -1.145 13.809 1.00 95.50 140 THR A C 1
ATOM 1093 O O . THR A 1 140 ? 11.357 -0.789 14.965 1.00 95.50 140 THR A O 1
ATOM 1096 N N . ALA A 1 141 ? 12.141 -1.573 13.017 1.00 96.56 141 ALA A N 1
ATOM 1097 C CA . ALA A 1 141 ? 13.524 -1.653 13.493 1.00 96.56 141 ALA A CA 1
ATOM 1098 C C . ALA A 1 141 ? 14.184 -0.279 13.647 1.00 96.56 141 ALA A C 1
ATOM 1100 O O . ALA A 1 141 ? 15.019 -0.101 14.531 1.00 96.56 141 ALA A O 1
ATOM 1101 N N . ASN A 1 142 ? 13.840 0.680 12.784 1.00 96.25 142 ASN A N 1
ATOM 1102 C CA . ASN A 1 142 ? 14.497 1.989 12.738 1.00 96.25 142 ASN A CA 1
ATOM 1103 C C . ASN A 1 142 ? 13.531 3.187 12.778 1.00 96.25 142 ASN A C 1
ATOM 1105 O O . ASN A 1 142 ? 13.993 4.325 12.836 1.00 96.25 142 ASN A O 1
ATOM 1109 N N . GLY A 1 143 ? 12.214 2.959 12.761 1.00 93.62 143 GLY A N 1
ATOM 1110 C CA . GLY A 1 143 ? 11.198 4.015 12.803 1.00 93.62 143 GLY A CA 1
ATOM 1111 C C . GLY A 1 143 ? 11.125 4.876 11.538 1.00 93.62 143 GLY A C 1
ATOM 1112 O O . GLY A 1 143 ? 10.494 5.930 11.557 1.00 93.62 143 GLY A O 1
ATOM 1113 N N . GLN A 1 144 ? 11.779 4.461 10.452 1.00 96.25 144 GLN A N 1
ATOM 1114 C CA . GLN A 1 144 ? 11.838 5.192 9.188 1.00 96.25 144 GLN A CA 1
ATOM 1115 C C . GLN A 1 144 ? 10.775 4.696 8.202 1.00 96.25 144 GLN A C 1
ATOM 1117 O O . GLN A 1 144 ? 10.353 3.539 8.250 1.00 96.25 144 GLN A O 1
ATOM 1122 N N . ALA A 1 145 ? 10.345 5.574 7.299 1.00 93.56 145 ALA A N 1
ATOM 1123 C CA . ALA A 1 145 ? 9.360 5.250 6.276 1.00 93.56 145 ALA A CA 1
ATOM 1124 C C . ALA A 1 145 ? 10.005 4.478 5.119 1.00 93.56 145 ALA A C 1
ATOM 1126 O O . ALA A 1 145 ? 11.159 4.735 4.772 1.00 93.56 145 ALA A O 1
ATOM 1127 N N . LEU A 1 146 ? 9.247 3.570 4.500 1.00 98.06 146 LEU A N 1
ATOM 1128 C CA . LEU A 1 146 ? 9.529 3.077 3.158 1.00 98.06 146 LEU A CA 1
ATOM 1129 C C . LEU A 1 146 ? 9.582 4.284 2.221 1.00 98.06 146 LEU A C 1
ATOM 1131 O O . LEU A 1 146 ? 8.636 5.066 2.154 1.00 98.06 146 LEU A O 1
ATOM 1135 N N . ASP A 1 147 ? 10.699 4.430 1.530 1.00 96.38 147 ASP A N 1
ATOM 1136 C CA . ASP A 1 147 ? 11.019 5.602 0.733 1.00 96.38 147 ASP A CA 1
ATOM 1137 C C . ASP A 1 147 ? 11.635 5.148 -0.589 1.00 96.38 147 ASP A C 1
ATOM 1139 O O . ASP A 1 147 ? 12.470 4.245 -0.623 1.00 96.38 147 ASP A O 1
ATOM 1143 N N . LEU A 1 148 ? 11.214 5.750 -1.694 1.00 96.12 148 LEU A N 1
ATOM 1144 C CA . LEU A 1 148 ? 11.901 5.580 -2.967 1.00 96.12 148 LEU A CA 1
ATOM 1145 C C . LEU A 1 148 ? 13.063 6.586 -3.041 1.00 96.12 148 LEU A C 1
ATOM 1147 O O . LEU A 1 148 ? 12.880 7.802 -2.967 1.00 96.12 148 LEU A O 1
ATOM 1151 N N . SER A 1 149 ? 14.281 6.090 -3.239 1.00 94.62 149 SER A N 1
ATOM 1152 C CA . SER A 1 149 ? 15.506 6.894 -3.206 1.00 94.62 149 SER A CA 1
ATOM 1153 C C . SER A 1 149 ? 15.481 8.036 -4.224 1.00 94.62 149 SER A C 1
ATOM 1155 O O . SER A 1 149 ? 15.042 7.830 -5.357 1.00 94.62 149 SER A O 1
ATOM 1157 N N . GLY A 1 150 ? 16.021 9.202 -3.866 1.00 85.00 150 GLY A N 1
ATOM 1158 C CA . GLY A 1 150 ? 16.147 10.354 -4.771 1.00 85.00 150 GLY A CA 1
ATOM 1159 C C . GLY A 1 150 ? 14.992 11.359 -4.714 1.00 85.00 150 GLY A C 1
ATOM 1160 O O . GLY A 1 150 ? 15.013 12.323 -5.473 1.00 85.00 150 GLY A O 1
ATOM 1161 N N . GLY A 1 151 ? 14.027 11.170 -3.803 1.00 72.81 151 GLY A N 1
ATOM 1162 C CA . GLY A 1 151 ? 12.837 12.021 -3.713 1.00 72.81 151 GLY A CA 1
ATOM 1163 C C . GLY A 1 151 ? 11.855 11.766 -4.857 1.00 72.81 151 GLY A C 1
ATOM 1164 O O . GLY A 1 151 ? 12.191 11.114 -5.836 1.00 72.81 151 GLY A O 1
ATOM 1165 N N . GLY A 1 152 ? 10.623 12.252 -4.745 1.00 64.75 152 GLY A N 1
ATOM 1166 C CA . GLY A 1 152 ? 9.612 12.054 -5.784 1.00 64.75 152 GLY A CA 1
ATOM 1167 C C . GLY A 1 152 ? 8.744 13.286 -5.935 1.00 64.75 152 GLY A C 1
ATOM 1168 O O . GLY A 1 152 ? 8.163 13.763 -4.961 1.00 64.75 152 GLY A O 1
ATOM 1169 N N . THR A 1 153 ? 8.659 13.798 -7.157 1.00 63.91 153 THR A N 1
ATOM 1170 C CA . THR A 1 153 ? 7.672 14.808 -7.538 1.00 63.91 153 THR A CA 1
ATOM 1171 C C . THR A 1 153 ? 6.448 14.1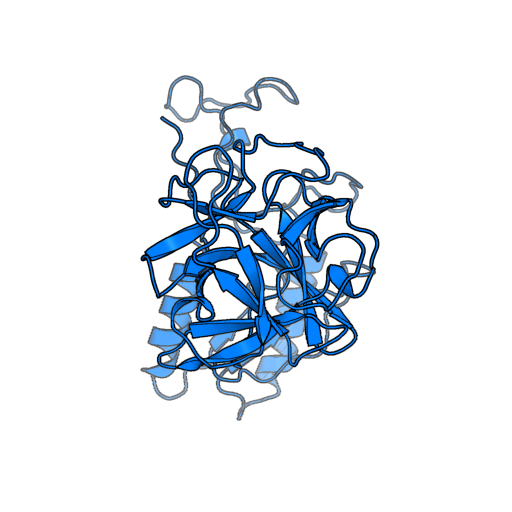28 -8.131 1.00 63.91 153 THR A C 1
ATOM 1173 O O . THR A 1 153 ? 6.485 12.961 -8.529 1.00 63.91 153 THR A O 1
ATOM 1176 N N . TYR A 1 154 ? 5.359 14.879 -8.238 1.00 64.19 154 TYR A N 1
ATOM 1177 C CA . TYR A 1 154 ? 4.221 14.445 -9.030 1.00 64.19 154 TYR A CA 1
ATOM 1178 C C . TYR A 1 154 ? 4.663 14.133 -10.473 1.00 64.19 154 TYR A C 1
ATOM 1180 O O . TYR A 1 154 ? 5.461 14.867 -11.059 1.00 64.19 154 TYR A O 1
ATOM 1188 N N . GLY A 1 155 ? 4.181 13.022 -11.022 1.00 64.12 155 GLY A N 1
ATOM 1189 C CA . GLY A 1 155 ? 4.508 12.520 -12.354 1.00 64.12 155 GLY A CA 1
ATOM 1190 C C . GLY A 1 155 ? 5.839 11.771 -12.486 1.00 64.12 155 GLY A C 1
ATOM 1191 O O . GLY A 1 155 ? 6.152 11.346 -13.595 1.00 64.12 155 GLY A O 1
ATOM 1192 N N . ASP A 1 156 ? 6.624 11.571 -11.417 1.00 76.25 156 ASP A N 1
ATOM 1193 C CA . ASP A 1 156 ? 7.910 10.864 -11.527 1.00 76.25 156 ASP A CA 1
ATOM 1194 C C . ASP A 1 156 ? 7.720 9.421 -12.031 1.00 76.25 156 ASP A C 1
ATOM 1196 O O . ASP A 1 156 ? 7.072 8.595 -11.390 1.00 76.25 156 ASP A O 1
ATOM 1200 N N . SER A 1 157 ? 8.290 9.122 -13.199 1.00 87.44 157 SER A N 1
ATOM 1201 C CA . SER A 1 157 ? 8.234 7.820 -13.871 1.00 87.44 157 SER A CA 1
ATOM 1202 C C . SER A 1 157 ? 9.599 7.123 -13.941 1.00 87.44 157 SER A C 1
ATOM 1204 O O . SER A 1 157 ? 9.837 6.297 -14.824 1.00 87.44 157 SER A O 1
ATOM 1206 N N . THR A 1 158 ? 10.536 7.482 -13.062 1.00 93.56 158 THR A N 1
ATOM 1207 C CA . THR A 1 158 ? 11.913 6.978 -13.107 1.00 93.56 158 THR A CA 1
ATOM 1208 C C . THR A 1 158 ? 11.994 5.532 -12.620 1.00 93.56 158 THR A C 1
ATOM 1210 O O . THR A 1 158 ? 11.855 5.235 -11.434 1.00 93.56 158 THR A O 1
ATOM 1213 N N . ASN A 1 159 ? 12.273 4.624 -13.551 1.00 96.75 159 ASN A N 1
ATOM 1214 C CA . ASN A 1 159 ? 12.549 3.219 -13.267 1.00 96.75 159 ASN A CA 1
ATOM 1215 C C . ASN A 1 159 ? 13.876 3.032 -12.512 1.00 96.75 159 ASN A C 1
ATOM 1217 O O . ASN A 1 159 ? 14.866 3.710 -12.786 1.00 96.75 159 ASN A O 1
ATOM 1221 N N . GLY A 1 160 ? 13.915 2.056 -11.604 1.00 96.25 160 GLY A N 1
ATOM 1222 C CA . GLY A 1 160 ? 15.135 1.622 -10.916 1.00 96.25 160 GLY A CA 1
ATOM 1223 C C . GLY A 1 160 ? 15.512 2.446 -9.683 1.00 96.25 160 GLY A C 1
ATOM 1224 O O . GLY A 1 160 ? 16.537 2.171 -9.053 1.00 96.25 160 GLY A O 1
ATOM 1225 N N . ARG A 1 161 ? 14.693 3.434 -9.294 1.00 95.50 161 ARG A N 1
ATOM 1226 C CA . ARG A 1 161 ? 14.838 4.102 -7.992 1.00 95.50 161 ARG A CA 1
ATOM 1227 C C . ARG A 1 161 ? 14.646 3.060 -6.904 1.00 95.50 161 ARG A C 1
ATOM 1229 O O . ARG A 1 161 ? 13.609 2.414 -6.860 1.00 95.50 161 ARG A O 1
ATOM 1236 N N . GLY A 1 162 ? 15.629 2.851 -6.041 1.00 97.56 162 GLY A N 1
ATOM 1237 C CA . GLY A 1 162 ? 15.493 1.794 -5.048 1.00 97.56 162 GLY A CA 1
ATOM 1238 C C . GLY A 1 162 ? 14.597 2.184 -3.898 1.00 97.56 162 GLY A C 1
ATOM 1239 O O . GLY A 1 162 ? 14.631 3.323 -3.449 1.00 97.56 162 GLY A O 1
ATOM 1240 N N . ALA A 1 163 ? 13.898 1.201 -3.359 1.00 98.31 163 ALA A N 1
ATOM 1241 C CA . ALA A 1 163 ? 13.297 1.309 -2.051 1.00 98.31 163 ALA A CA 1
ATOM 1242 C C . ALA A 1 163 ? 14.387 1.278 -0.968 1.00 98.31 163 ALA A C 1
ATOM 1244 O O . ALA A 1 163 ? 15.266 0.408 -0.942 1.00 98.31 163 ALA A O 1
ATOM 1245 N N . ILE A 1 164 ? 14.313 2.248 -0.074 1.00 98.50 164 ILE A N 1
ATOM 1246 C CA . ILE A 1 164 ? 15.150 2.438 1.103 1.00 98.50 164 ILE A CA 1
ATOM 1247 C C . ILE A 1 164 ? 14.238 2.706 2.306 1.00 98.50 164 ILE A C 1
ATOM 1249 O O . ILE A 1 164 ? 13.023 2.854 2.157 1.00 98.50 164 ILE A O 1
ATOM 1253 N N . THR A 1 165 ? 14.806 2.769 3.505 1.00 98.50 165 THR A N 1
ATOM 1254 C CA . THR A 1 165 ? 14.145 3.429 4.631 1.00 98.50 165 THR A CA 1
ATOM 1255 C C . THR A 1 165 ? 14.754 4.802 4.861 1.00 98.50 165 THR A C 1
ATOM 1257 O O . THR A 1 165 ? 15.977 4.942 4.896 1.00 98.50 165 THR A O 1
ATOM 1260 N N . TYR A 1 166 ? 13.909 5.814 5.035 1.00 96.81 166 TYR A N 1
ATOM 1261 C CA . TYR A 1 166 ? 14.332 7.199 5.238 1.00 96.81 166 TYR A CA 1
ATOM 1262 C C . TYR A 1 166 ? 13.456 7.895 6.295 1.00 96.81 166 TYR A C 1
ATOM 1264 O O . TYR A 1 166 ? 12.300 7.498 6.478 1.00 96.81 166 TYR A O 1
ATOM 1272 N N . PRO A 1 167 ? 13.956 8.907 7.038 1.00 92.06 167 PRO A N 1
ATOM 1273 C CA . PRO A 1 167 ? 13.121 9.675 7.961 1.00 92.06 167 PRO A CA 1
ATOM 1274 C C . PRO A 1 167 ? 11.836 10.170 7.294 1.00 92.06 167 PRO A C 1
ATOM 1276 O O . PRO A 1 167 ? 11.868 10.621 6.151 1.00 92.06 167 PRO A O 1
ATOM 1279 N N . ALA A 1 168 ? 10.708 10.089 8.000 1.00 81.69 168 ALA A N 1
ATOM 1280 C CA . ALA A 1 168 ? 9.430 10.538 7.463 1.00 81.69 168 ALA A CA 1
ATOM 1281 C C . ALA A 1 168 ? 9.473 12.051 7.177 1.00 81.69 168 ALA A C 1
ATOM 1283 O O . ALA A 1 168 ? 9.640 12.862 8.086 1.00 81.69 168 ALA A O 1
ATOM 1284 N N . THR A 1 169 ? 9.334 12.420 5.906 1.00 76.06 169 THR A N 1
ATOM 1285 C CA . THR A 1 169 ? 9.354 13.804 5.408 1.00 76.06 169 THR A CA 1
ATOM 1286 C C . THR A 1 169 ? 7.973 14.291 4.974 1.00 76.06 169 THR A C 1
ATOM 1288 O O . THR A 1 169 ? 7.774 15.491 4.819 1.00 76.06 169 THR A O 1
ATOM 1291 N N . GLY A 1 170 ? 7.028 13.370 4.754 1.00 66.62 170 GLY A N 1
ATOM 1292 C CA . GLY A 1 170 ? 5.731 13.672 4.137 1.00 66.62 170 GLY A CA 1
ATOM 1293 C C . GLY A 1 170 ? 5.797 13.824 2.614 1.00 66.62 170 GLY A C 1
ATOM 1294 O O . GLY A 1 170 ? 4.784 14.129 1.990 1.00 66.62 170 GLY A O 1
ATOM 1295 N N . GLY A 1 171 ? 6.969 13.602 2.008 1.00 67.06 171 GLY A N 1
ATOM 1296 C CA . GLY A 1 171 ? 7.137 13.617 0.561 1.00 67.06 171 GLY A CA 1
ATOM 1297 C C . GLY A 1 171 ? 6.333 12.516 -0.130 1.00 67.06 171 GLY A C 1
ATOM 1298 O O . GLY A 1 171 ? 6.090 11.447 0.437 1.00 67.06 171 GLY A O 1
ATOM 1299 N N . LEU A 1 172 ? 5.963 12.762 -1.393 1.00 71.38 172 LEU A N 1
ATOM 1300 C CA . LEU A 1 172 ? 5.206 11.797 -2.192 1.00 71.38 172 LEU A CA 1
ATOM 1301 C C . LEU A 1 172 ? 5.913 10.443 -2.236 1.00 71.38 172 LEU A C 1
ATOM 1303 O O . LEU A 1 172 ? 5.219 9.447 -2.087 1.00 71.38 172 LEU A O 1
ATOM 1307 N N . ASN A 1 173 ? 7.261 10.421 -2.326 1.00 79.94 173 ASN A N 1
ATOM 1308 C CA . ASN A 1 173 ? 8.169 9.246 -2.318 1.00 79.94 173 ASN A CA 1
ATOM 1309 C C . ASN A 1 173 ? 8.062 8.316 -1.101 1.00 79.94 173 ASN A C 1
ATOM 1311 O O . ASN A 1 173 ? 8.693 7.263 -1.116 1.00 79.94 173 ASN A O 1
ATOM 1315 N N . GLN A 1 174 ? 7.263 8.675 -0.096 1.00 85.44 174 GLN A N 1
ATOM 1316 C CA . GLN A 1 174 ? 7.018 7.896 1.124 1.00 85.44 174 GLN A CA 1
ATOM 1317 C C . GLN A 1 174 ? 5.543 7.527 1.314 1.00 85.44 174 GLN A C 1
ATOM 1319 O O . GLN A 1 174 ? 5.117 7.128 2.403 1.00 85.44 174 GLN A O 1
ATOM 1324 N N . SER A 1 175 ? 4.750 7.726 0.268 1.00 78.69 175 SER A N 1
ATOM 1325 C CA . SER A 1 175 ? 3.327 7.468 0.248 1.00 78.69 175 SER A CA 1
ATOM 1326 C C . SER A 1 175 ? 3.007 6.505 -0.888 1.00 78.69 175 SER A C 1
ATOM 1328 O O . SER A 1 175 ? 3.547 6.615 -1.993 1.00 78.69 175 SER A O 1
ATOM 1330 N N . PHE A 1 176 ? 2.136 5.548 -0.585 1.00 86.56 176 PHE A N 1
ATOM 1331 C CA . PHE A 1 176 ? 1.768 4.472 -1.489 1.00 86.56 176 PHE A CA 1
ATOM 1332 C C . PHE A 1 176 ? 0.263 4.290 -1.481 1.00 86.56 176 PHE A C 1
ATOM 1334 O O . PHE A 1 176 ? -0.354 4.284 -0.413 1.00 86.56 176 PHE A O 1
ATOM 1341 N N . VAL A 1 177 ? -0.321 4.101 -2.653 1.00 79.88 177 VAL A N 1
ATOM 1342 C CA . VAL A 1 177 ? -1.703 3.656 -2.758 1.00 79.88 177 VAL A CA 1
ATOM 1343 C C . VAL A 1 177 ? -1.713 2.152 -2.916 1.00 79.88 177 VAL A C 1
ATOM 1345 O O . VAL A 1 177 ? -0.983 1.601 -3.730 1.00 79.88 177 VAL A O 1
ATOM 1348 N N . LEU A 1 178 ? -2.521 1.488 -2.100 1.00 82.56 178 LEU A N 1
ATOM 1349 C CA . LEU A 1 178 ? -2.623 0.039 -2.132 1.00 82.56 178 LEU A CA 1
ATOM 1350 C C . LEU A 1 178 ? -3.778 -0.379 -3.016 1.00 82.56 178 LEU A C 1
ATOM 1352 O O . LEU A 1 178 ? -4.924 -0.183 -2.633 1.00 82.56 178 LEU A O 1
ATOM 1356 N N . GLU A 1 179 ? -3.482 -0.975 -4.167 1.00 77.12 179 GLU A N 1
ATOM 1357 C CA . GLU A 1 179 ? -4.501 -1.510 -5.068 1.00 77.12 179 GLU A CA 1
ATOM 1358 C C . GLU A 1 179 ? -4.655 -3.013 -4.886 1.00 77.12 179 GLU A C 1
ATOM 1360 O O . GLU A 1 179 ? -3.710 -3.775 -5.083 1.00 77.12 179 GLU A O 1
ATOM 1365 N N . ALA A 1 180 ? -5.853 -3.465 -4.534 1.00 75.69 180 ALA A N 1
ATOM 1366 C CA . ALA A 1 180 ? -6.154 -4.879 -4.410 1.00 75.69 180 ALA A CA 1
ATOM 1367 C C . ALA A 1 180 ? -6.067 -5.569 -5.778 1.00 75.69 180 ALA A C 1
ATOM 1369 O O . ALA A 1 180 ? -6.701 -5.167 -6.753 1.00 75.69 180 ALA A O 1
ATOM 1370 N N . LYS A 1 181 ? -5.317 -6.667 -5.835 1.00 78.88 181 LYS A N 1
ATOM 1371 C CA . LYS A 1 181 ? -5.191 -7.526 -7.013 1.00 78.88 181 LYS A CA 1
ATOM 1372 C C . LYS A 1 181 ? -5.787 -8.908 -6.731 1.00 78.88 181 LYS A C 1
ATOM 1374 O O . LYS A 1 181 ? -6.155 -9.260 -5.604 1.00 78.88 181 LYS A O 1
ATOM 1379 N N . ALA A 1 182 ? -5.920 -9.709 -7.785 1.00 70.12 182 ALA A N 1
ATOM 1380 C CA . ALA A 1 182 ? -6.417 -11.077 -7.670 1.00 70.12 182 ALA A CA 1
ATOM 1381 C C . ALA A 1 182 ? -5.554 -11.906 -6.698 1.00 70.12 182 ALA A C 1
ATOM 1383 O O . ALA A 1 182 ? -4.356 -11.684 -6.565 1.00 70.12 182 ALA A O 1
ATOM 1384 N N . GLY A 1 183 ? -6.164 -12.874 -6.009 1.00 66.88 183 GLY A N 1
ATOM 1385 C CA . GLY A 1 183 ? -5.445 -13.719 -5.046 1.00 66.88 183 GLY A CA 1
ATOM 1386 C C . GLY A 1 183 ? -5.174 -13.058 -3.688 1.00 66.88 183 GLY A C 1
ATOM 1387 O O . GLY A 1 183 ? -4.505 -13.660 -2.854 1.00 66.88 183 GLY A O 1
ATOM 1388 N N . GLY A 1 184 ? -5.720 -11.862 -3.435 1.00 71.06 184 GLY A N 1
ATOM 1389 C CA . GLY A 1 184 ? -5.610 -11.180 -2.140 1.00 71.06 184 GLY A CA 1
ATOM 1390 C C . GLY A 1 184 ? -4.276 -10.467 -1.913 1.00 71.06 184 GLY A C 1
ATOM 1391 O O . GLY A 1 184 ? -3.989 -10.072 -0.784 1.00 71.06 184 GLY A O 1
ATOM 1392 N N . SER A 1 185 ? -3.469 -10.312 -2.964 1.00 84.31 185 SER A N 1
ATOM 1393 C CA . SER A 1 185 ? -2.290 -9.451 -2.971 1.00 84.31 185 SER A CA 1
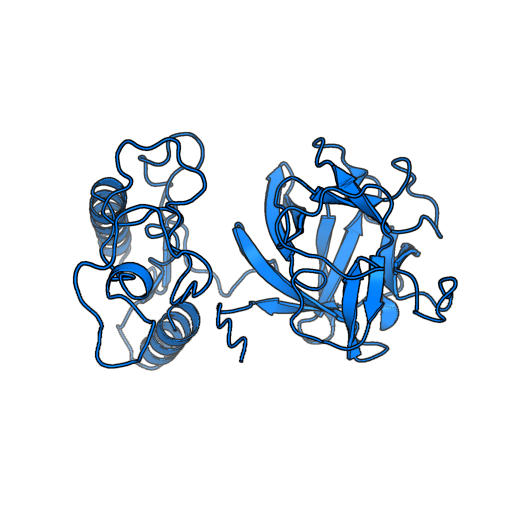ATOM 1394 C C . SER A 1 185 ? -2.662 -8.005 -3.293 1.00 84.31 185 SER A C 1
ATOM 1396 O O . SER A 1 185 ? -3.777 -7.713 -3.722 1.00 84.31 185 SER A O 1
ATOM 1398 N N . TYR A 1 186 ? -1.699 -7.112 -3.122 1.00 87.88 186 TYR A N 1
ATOM 1399 C CA . TYR A 1 186 ? -1.828 -5.692 -3.397 1.00 87.88 186 TYR A CA 1
ATOM 1400 C C . TYR A 1 186 ? -0.661 -5.212 -4.246 1.00 87.88 186 TYR A C 1
ATOM 1402 O O . TYR A 1 186 ? 0.471 -5.644 -4.051 1.00 87.88 186 TYR A O 1
ATOM 1410 N N . GLU A 1 187 ? -0.927 -4.290 -5.149 1.00 92.69 187 GLU A N 1
ATOM 1411 C CA . GLU A 1 187 ? 0.102 -3.468 -5.769 1.00 92.69 187 GLU A CA 1
ATOM 1412 C C . GLU A 1 187 ? 0.313 -2.215 -4.908 1.00 92.69 187 GLU A C 1
ATOM 1414 O O . GLU A 1 187 ? -0.633 -1.695 -4.313 1.00 92.69 187 GLU A O 1
ATOM 1419 N N . LEU A 1 188 ? 1.572 -1.800 -4.750 1.00 95.88 188 LEU A N 1
ATOM 1420 C CA . LEU A 1 188 ? 1.945 -0.584 -4.024 1.00 95.88 188 LEU A CA 1
ATOM 1421 C C . LEU A 1 188 ? 2.265 0.492 -5.047 1.00 95.88 188 LEU A C 1
ATOM 1423 O O . LEU A 1 188 ? 3.415 0.618 -5.477 1.00 95.88 188 LEU A O 1
ATOM 1427 N N . ASP A 1 189 ? 1.253 1.260 -5.412 1.00 88.25 189 ASP A N 1
ATOM 1428 C CA . ASP A 1 189 ? 1.389 2.320 -6.389 1.00 88.25 189 ASP A CA 1
ATOM 1429 C C . ASP A 1 189 ? 2.016 3.538 -5.751 1.00 88.25 189 ASP A C 1
ATOM 1431 O O . ASP A 1 189 ? 1.679 3.952 -4.639 1.00 88.25 189 ASP A O 1
ATOM 1435 N N . PHE A 1 190 ? 2.881 4.185 -6.503 1.00 83.50 190 PHE A N 1
ATOM 1436 C CA . PHE A 1 190 ? 3.538 5.374 -6.052 1.00 83.50 190 PHE A CA 1
ATOM 1437 C C . PHE A 1 190 ? 2.577 6.566 -6.042 1.00 83.50 190 PHE A C 1
ATOM 1439 O O . PHE A 1 190 ? 1.992 6.935 -7.058 1.00 83.50 190 PHE A O 1
ATOM 1446 N N . SER A 1 191 ? 2.468 7.242 -4.904 1.00 70.38 191 SER A N 1
ATOM 1447 C CA . SER A 1 191 ? 1.613 8.418 -4.746 1.00 70.38 191 SER A CA 1
ATOM 1448 C C . SER A 1 191 ? 1.929 9.567 -5.704 1.00 70.38 191 SER A C 1
ATOM 1450 O O . SER A 1 191 ? 1.028 10.285 -6.135 1.00 70.38 191 SER A O 1
ATOM 1452 N N . GLY A 1 192 ? 3.202 9.745 -6.071 1.00 65.94 192 GLY A N 1
ATOM 1453 C CA . GLY A 1 192 ? 3.582 10.737 -7.076 1.00 65.94 192 GLY A CA 1
ATOM 1454 C C . GLY A 1 192 ? 3.212 10.328 -8.502 1.00 65.94 192 GLY A C 1
ATOM 1455 O O . GLY A 1 192 ? 3.035 11.202 -9.342 1.00 65.94 192 GLY A O 1
ATOM 1456 N N . ASN A 1 193 ? 3.059 9.035 -8.793 1.00 73.50 193 ASN A N 1
ATOM 1457 C CA . ASN A 1 193 ? 2.650 8.533 -10.102 1.00 73.50 193 ASN A CA 1
ATOM 1458 C C . ASN A 1 193 ? 2.084 7.111 -9.987 1.00 73.50 193 ASN A C 1
ATOM 1460 O O . ASN A 1 193 ? 2.836 6.149 -9.847 1.00 73.50 193 ASN A O 1
ATOM 1464 N N . ARG A 1 194 ? 0.762 6.981 -10.134 1.00 77.75 194 ARG A N 1
ATOM 1465 C CA . ARG A 1 194 ? 0.021 5.718 -9.978 1.00 77.75 194 ARG A CA 1
ATOM 1466 C C . ARG A 1 194 ? 0.350 4.640 -11.016 1.00 77.75 194 ARG A C 1
ATOM 1468 O O . ARG A 1 194 ? -0.091 3.516 -10.873 1.00 77.75 194 ARG A O 1
ATOM 1475 N N . ASN A 1 195 ? 1.139 4.967 -12.041 1.00 81.56 195 ASN A N 1
ATOM 1476 C CA . ASN A 1 195 ? 1.649 3.992 -13.011 1.00 81.56 195 ASN A CA 1
ATOM 1477 C C . ASN A 1 195 ? 3.035 3.440 -12.635 1.00 81.56 195 ASN A C 1
ATOM 1479 O O . ASN A 1 195 ? 3.656 2.744 -13.442 1.00 81.56 195 ASN A O 1
ATOM 1483 N N . MET A 1 196 ? 3.546 3.772 -11.446 1.00 90.81 196 MET A N 1
ATOM 1484 C CA . MET A 1 196 ? 4.808 3.264 -10.912 1.00 90.81 196 MET A CA 1
ATOM 1485 C C . MET A 1 196 ? 4.557 2.477 -9.632 1.00 90.81 196 MET A C 1
ATOM 1487 O O . MET A 1 196 ? 3.834 2.943 -8.761 1.00 90.81 196 MET A O 1
ATOM 1491 N N . CYS A 1 197 ? 5.193 1.322 -9.502 1.00 96.81 197 CYS A N 1
ATOM 1492 C CA . CYS A 1 197 ? 4.891 0.327 -8.486 1.00 96.81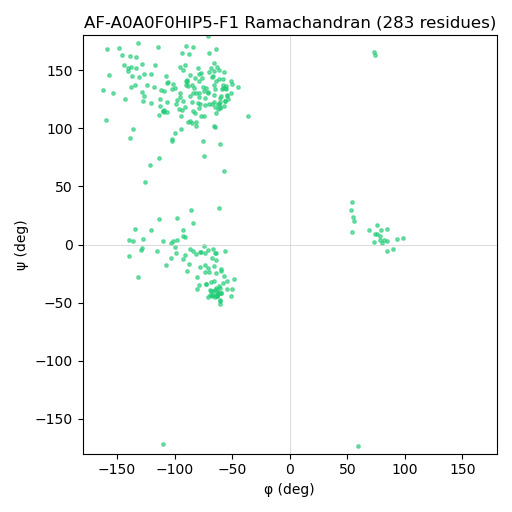 197 CYS A CA 1
ATOM 1493 C C . CYS A 1 197 ? 6.138 -0.105 -7.712 1.00 96.81 197 CYS A C 1
ATOM 1495 O O . CYS A 1 197 ? 7.258 -0.030 -8.232 1.00 96.81 197 CYS A O 1
ATOM 1497 N N . LEU A 1 198 ? 5.944 -0.583 -6.478 1.00 98.50 198 LEU A N 1
ATOM 1498 C CA . LEU A 1 198 ? 6.981 -1.315 -5.748 1.00 98.50 198 LEU A CA 1
ATOM 1499 C C . LEU A 1 198 ? 7.233 -2.665 -6.428 1.00 98.50 198 LEU A C 1
ATOM 1501 O O . LEU A 1 198 ? 6.339 -3.502 -6.512 1.00 98.50 198 LEU A O 1
ATOM 1505 N N . ASP A 1 199 ? 8.468 -2.875 -6.859 1.00 98.75 199 ASP A N 1
ATOM 1506 C CA . ASP A 1 199 ? 8.892 -3.954 -7.744 1.00 98.75 199 ASP A CA 1
ATOM 1507 C C . ASP A 1 199 ? 10.083 -4.709 -7.143 1.00 98.75 199 ASP A C 1
ATOM 1509 O O . ASP A 1 199 ? 11.068 -4.096 -6.722 1.00 98.75 199 ASP A O 1
ATOM 1513 N N . ALA A 1 200 ? 10.020 -6.041 -7.106 1.00 98.62 200 ALA A N 1
ATOM 1514 C CA . ALA A 1 200 ? 11.189 -6.877 -6.863 1.00 98.62 200 ALA A CA 1
ATOM 1515 C C . ALA A 1 200 ? 12.016 -6.991 -8.150 1.00 98.62 200 ALA A C 1
ATOM 1517 O O . ALA A 1 200 ? 11.551 -7.521 -9.167 1.00 98.62 200 ALA A O 1
ATOM 1518 N N . ASN A 1 201 ? 13.259 -6.498 -8.092 1.00 98.44 201 ASN A N 1
ATOM 1519 C CA . ASN A 1 201 ? 14.084 -6.311 -9.278 1.00 98.44 201 ASN A CA 1
ATOM 1520 C C . ASN A 1 201 ? 14.267 -7.601 -10.090 1.00 98.44 201 ASN A C 1
ATOM 1522 O O . ASN A 1 201 ? 14.582 -8.664 -9.549 1.00 98.44 201 ASN A O 1
ATOM 1526 N N . ALA A 1 202 ? 14.105 -7.472 -11.409 1.00 97.56 202 ALA A N 1
ATOM 1527 C CA . ALA A 1 202 ? 14.202 -8.558 -12.382 1.00 97.56 202 ALA A CA 1
ATOM 1528 C C . ALA A 1 202 ? 13.270 -9.754 -12.092 1.00 97.56 202 ALA A C 1
ATOM 1530 O O . ALA A 1 202 ? 13.563 -10.870 -12.520 1.00 97.56 202 ALA A O 1
ATOM 1531 N N . ALA A 1 203 ? 12.173 -9.530 -11.357 1.00 97.50 203 ALA A N 1
ATOM 1532 C CA . ALA A 1 203 ? 11.253 -10.568 -10.891 1.00 97.50 203 ALA A CA 1
ATOM 1533 C C . ALA A 1 203 ? 11.935 -11.715 -10.118 1.00 97.50 203 ALA A C 1
ATOM 1535 O O . ALA A 1 203 ? 11.506 -12.870 -10.164 1.00 97.50 203 ALA A O 1
ATOM 1536 N N . SER A 1 204 ? 13.040 -11.399 -9.436 1.00 98.19 204 SER A N 1
ATOM 1537 C CA . SER A 1 204 ? 13.833 -12.360 -8.675 1.00 98.19 204 SER A CA 1
ATOM 1538 C C . SER A 1 204 ? 13.302 -12.518 -7.254 1.00 98.19 204 SER A C 1
ATOM 1540 O O . SER A 1 204 ? 13.267 -11.557 -6.490 1.00 98.19 204 SER A O 1
ATOM 1542 N N . THR A 1 205 ? 13.045 -13.753 -6.830 1.00 97.69 205 THR A N 1
ATOM 1543 C CA . THR A 1 205 ? 12.665 -14.086 -5.444 1.00 97.69 205 THR A CA 1
ATOM 1544 C C . THR A 1 205 ? 13.867 -14.426 -4.549 1.00 97.69 205 THR A C 1
ATOM 1546 O O . THR A 1 205 ? 13.714 -14.859 -3.405 1.00 97.69 205 THR A O 1
ATOM 1549 N N . ALA A 1 206 ? 15.097 -14.257 -5.044 1.00 97.88 206 ALA A N 1
ATOM 1550 C CA . ALA A 1 206 ? 16.296 -14.543 -4.263 1.00 97.88 206 ALA A CA 1
ATOM 1551 C C . ALA A 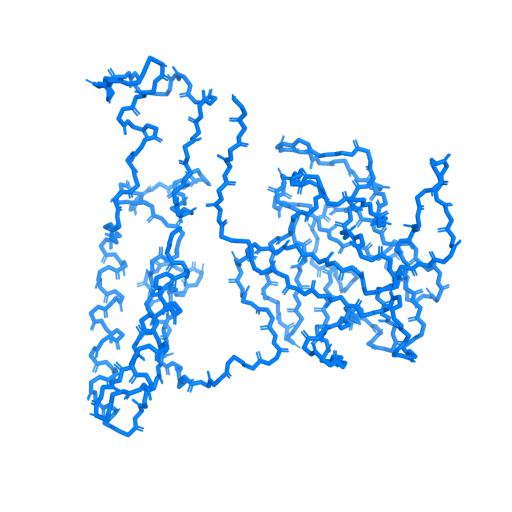1 206 ? 16.425 -13.605 -3.040 1.00 97.88 206 ALA A C 1
ATOM 1553 O O . ALA A 1 206 ? 16.171 -12.402 -3.149 1.00 97.88 206 ALA A O 1
ATOM 1554 N N . PRO A 1 207 ? 16.870 -14.104 -1.869 1.00 97.25 207 PRO A N 1
ATOM 1555 C CA . PRO A 1 207 ? 17.247 -13.234 -0.761 1.00 97.25 207 PRO A CA 1
ATOM 1556 C C . PRO A 1 207 ? 18.303 -12.210 -1.193 1.00 97.25 207 PRO A C 1
ATOM 1558 O O . PRO A 1 207 ? 19.288 -12.559 -1.841 1.00 97.25 207 PRO A O 1
ATOM 1561 N N . GLY A 1 208 ? 18.100 -10.953 -0.818 1.00 97.44 208 GLY A N 1
ATOM 1562 C CA . GLY A 1 208 ? 18.918 -9.824 -1.244 1.00 97.44 208 GLY A CA 1
ATOM 1563 C C . GLY A 1 208 ? 18.443 -9.141 -2.529 1.00 97.44 208 GLY A C 1
ATOM 1564 O O . GLY A 1 208 ? 19.023 -8.115 -2.883 1.00 97.44 208 GLY A O 1
ATOM 1565 N N . THR A 1 209 ? 17.396 -9.631 -3.213 1.00 98.56 209 THR A N 1
ATOM 1566 C CA . THR A 1 209 ? 16.797 -8.886 -4.333 1.00 98.56 209 THR A CA 1
ATOM 1567 C C . THR A 1 209 ? 16.347 -7.513 -3.838 1.00 98.56 209 THR A C 1
ATOM 1569 O O . THR A 1 209 ? 15.498 -7.412 -2.954 1.00 98.56 209 THR A O 1
ATOM 1572 N N . ARG A 1 210 ? 16.915 -6.449 -4.412 1.00 98.19 210 ARG A N 1
ATOM 1573 C CA . ARG A 1 210 ? 16.536 -5.065 -4.116 1.00 98.19 210 ARG A CA 1
ATOM 1574 C C . ARG A 1 210 ? 15.107 -4.794 -4.583 1.00 98.19 210 ARG A C 1
ATOM 1576 O O . ARG A 1 210 ? 14.755 -5.163 -5.703 1.00 98.19 210 ARG A O 1
ATOM 1583 N N . LEU A 1 211 ? 14.334 -4.095 -3.755 1.00 98.75 211 LEU A N 1
ATOM 1584 C CA . LEU A 1 211 ? 13.055 -3.531 -4.176 1.00 98.75 211 LEU A CA 1
ATOM 1585 C C . LEU A 1 211 ? 13.254 -2.148 -4.798 1.00 98.75 211 LEU A C 1
ATOM 158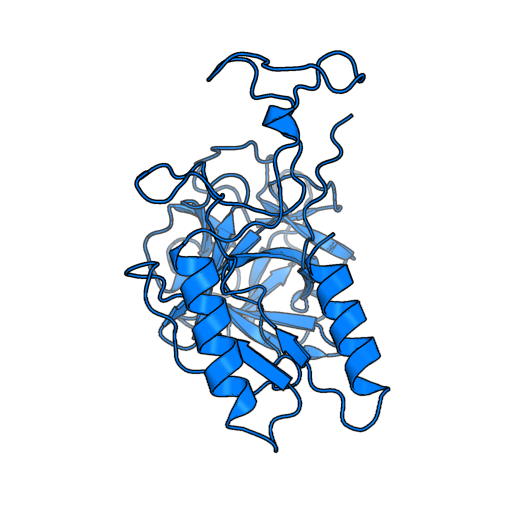7 O O . LEU A 1 211 ? 14.148 -1.398 -4.399 1.00 98.75 211 LEU A O 1
ATOM 1591 N N . GLN A 1 212 ? 12.440 -1.803 -5.787 1.00 98.38 212 GLN A N 1
ATOM 1592 C CA . GLN A 1 212 ? 12.590 -0.580 -6.570 1.00 98.38 212 GLN A CA 1
ATOM 1593 C C . GLN A 1 212 ? 11.249 -0.031 -7.057 1.00 98.38 212 GLN A C 1
ATOM 1595 O O . GLN A 1 212 ? 10.228 -0.701 -6.985 1.00 98.38 212 GLN A O 1
ATOM 1600 N N . GLN A 1 213 ? 11.273 1.190 -7.576 1.00 97.88 213 GLN A N 1
ATOM 1601 C CA . GLN A 1 213 ? 10.223 1.758 -8.401 1.00 97.88 213 GLN A CA 1
ATOM 1602 C C . GLN A 1 213 ? 10.361 1.208 -9.818 1.00 97.88 213 GLN A C 1
ATOM 1604 O O . GLN A 1 213 ? 11.424 1.336 -10.438 1.00 97.88 213 GLN A O 1
ATOM 1609 N N . TRP A 1 214 ? 9.284 0.655 -10.356 1.00 98.44 214 TRP A N 1
ATOM 1610 C CA . TRP A 1 214 ? 9.227 0.267 -11.758 1.00 98.44 214 TRP A CA 1
ATOM 1611 C C . TRP A 1 214 ? 7.839 0.512 -12.337 1.00 98.44 214 TRP A C 1
ATOM 1613 O O . TRP A 1 214 ? 6.860 0.536 -11.598 1.00 98.44 214 TRP A O 1
ATOM 1623 N N . GLY A 1 215 ? 7.744 0.713 -13.650 1.00 97.69 215 GLY A N 1
ATOM 1624 C CA . GLY A 1 215 ? 6.454 0.841 -14.323 1.00 97.69 215 GLY A CA 1
ATOM 1625 C C . GLY A 1 215 ? 5.562 -0.365 -14.026 1.00 97.69 215 GLY A C 1
ATOM 1626 O O . GLY A 1 215 ? 5.997 -1.511 -14.204 1.00 97.69 215 GLY A O 1
ATOM 1627 N N . CYS A 1 216 ? 4.339 -0.100 -13.568 1.00 94.62 216 CYS A N 1
ATOM 1628 C CA . CYS A 1 216 ? 3.366 -1.138 -13.250 1.00 94.62 216 CYS A CA 1
ATOM 1629 C C . CYS A 1 216 ? 3.060 -1.946 -14.516 1.00 94.62 216 CYS A C 1
ATOM 1631 O O . CYS A 1 216 ? 2.749 -1.387 -15.571 1.00 94.62 216 CYS A O 1
ATOM 1633 N N . ASN A 1 217 ? 3.207 -3.264 -14.440 1.00 92.69 217 ASN A N 1
ATOM 1634 C CA . ASN A 1 217 ? 3.077 -4.171 -15.580 1.00 92.69 217 ASN A CA 1
ATOM 1635 C C . ASN A 1 217 ? 2.260 -5.434 -15.260 1.00 92.69 217 ASN A C 1
ATOM 1637 O O . ASN A 1 217 ? 2.112 -6.297 -16.127 1.00 92.69 217 ASN A O 1
ATOM 1641 N N . GLY A 1 218 ? 1.717 -5.537 -14.041 1.00 88.62 218 GLY A N 1
ATOM 1642 C CA . GLY A 1 218 ? 0.904 -6.668 -13.585 1.00 88.62 218 GLY A CA 1
ATOM 1643 C C . GLY A 1 218 ? 1.697 -7.947 -13.298 1.00 88.62 218 GLY A C 1
ATOM 1644 O O . GLY A 1 218 ? 1.100 -9.010 -13.103 1.00 88.62 218 GLY A O 1
ATOM 1645 N N . GLY A 1 219 ? 3.031 -7.876 -13.303 1.00 93.25 219 GLY A N 1
ATOM 1646 C CA . GLY A 1 219 ? 3.911 -8.970 -12.918 1.00 93.25 219 GLY A CA 1
ATOM 1647 C C . GLY A 1 219 ? 3.789 -9.302 -11.430 1.00 93.25 219 GLY A C 1
ATOM 1648 O O . GLY A 1 219 ? 3.624 -8.425 -10.587 1.00 93.25 219 GLY A O 1
ATOM 1649 N N . GLY A 1 220 ? 3.913 -10.587 -11.079 1.00 92.75 220 GLY A N 1
ATOM 1650 C CA . GLY A 1 220 ? 3.813 -11.029 -9.680 1.00 92.75 220 GLY A CA 1
ATOM 1651 C C . GLY A 1 220 ? 4.861 -10.402 -8.750 1.00 92.75 220 GLY A C 1
ATOM 1652 O O . GLY A 1 220 ? 4.615 -10.280 -7.554 1.00 92.75 220 GLY A O 1
ATOM 1653 N N . ASN A 1 221 ? 5.986 -9.943 -9.305 1.00 97.75 221 ASN A N 1
ATOM 1654 C CA . ASN A 1 221 ? 7.043 -9.220 -8.595 1.00 97.75 221 ASN A CA 1
ATOM 1655 C C . ASN A 1 221 ? 6.642 -7.793 -8.173 1.00 97.75 221 ASN A C 1
ATOM 1657 O O . ASN A 1 221 ? 7.427 -7.105 -7.525 1.00 97.75 221 ASN A O 1
ATOM 1661 N N . GLN A 1 222 ? 5.451 -7.334 -8.567 1.00 98.38 222 GLN A N 1
ATOM 1662 C CA . GLN A 1 222 ? 4.856 -6.055 -8.165 1.00 98.38 222 GLN A CA 1
ATOM 1663 C C . GLN A 1 222 ? 3.649 -6.244 -7.237 1.00 98.38 222 GLN A C 1
ATOM 1665 O O . GLN A 1 222 ? 3.001 -5.279 -6.834 1.00 98.38 222 GLN A O 1
ATOM 1670 N N . HIS A 1 223 ? 3.343 -7.492 -6.880 1.00 96.62 223 HIS A N 1
ATOM 1671 C CA . HIS A 1 223 ? 2.209 -7.846 -6.045 1.00 96.62 223 HIS A CA 1
ATOM 1672 C C . HIS A 1 223 ? 2.679 -8.371 -4.687 1.00 96.62 223 HIS A C 1
ATOM 1674 O O . HIS A 1 223 ? 3.522 -9.265 -4.588 1.00 96.62 223 HIS A O 1
ATOM 1680 N N . TRP A 1 224 ? 2.060 -7.853 -3.632 1.00 97.38 224 TRP A N 1
ATOM 1681 C CA . TRP A 1 224 ? 2.491 -8.006 -2.251 1.00 97.38 224 TRP A CA 1
ATOM 1682 C C . TRP A 1 224 ? 1.356 -8.536 -1.382 1.00 97.38 224 TRP A C 1
ATOM 1684 O O . TRP A 1 224 ? 0.252 -7.995 -1.356 1.00 97.38 224 TRP A O 1
ATOM 1694 N N . ILE A 1 225 ? 1.615 -9.607 -0.643 1.00 93.31 225 ILE A N 1
ATOM 1695 C CA . ILE A 1 225 ? 0.686 -10.175 0.329 1.00 93.31 225 ILE A CA 1
ATOM 1696 C C . ILE A 1 225 ? 1.012 -9.575 1.693 1.00 93.31 225 ILE A C 1
ATOM 1698 O O . ILE A 1 225 ? 2.079 -9.820 2.257 1.00 93.31 225 ILE A O 1
ATOM 1702 N N . PHE A 1 226 ? 0.069 -8.819 2.246 1.00 91.62 226 PHE A N 1
ATOM 1703 C CA . PHE A 1 226 ? 0.176 -8.299 3.602 1.00 91.62 226 PHE A CA 1
ATOM 1704 C C . PHE A 1 226 ? -0.128 -9.409 4.605 1.00 91.62 226 PHE A C 1
ATOM 1706 O O . PHE A 1 226 ? -1.258 -9.882 4.708 1.00 91.62 226 PHE A O 1
ATOM 1713 N N . LYS A 1 227 ? 0.900 -9.845 5.333 1.00 88.44 227 LYS A N 1
ATOM 1714 C CA . LYS A 1 227 ? 0.779 -10.834 6.406 1.00 88.44 227 LYS A CA 1
ATOM 1715 C C . LYS A 1 227 ? 0.760 -10.126 7.760 1.00 88.44 227 LYS A C 1
ATOM 1717 O O . LYS A 1 227 ? 1.627 -9.278 7.978 1.00 88.44 227 LYS A O 1
ATOM 1722 N N . PRO A 1 228 ? -0.147 -10.486 8.680 1.00 83.62 228 PRO A N 1
ATOM 1723 C CA . PRO A 1 228 ? -0.125 -9.951 10.035 1.00 83.62 228 PRO A CA 1
ATOM 1724 C C . PRO A 1 228 ? 1.206 -10.252 10.731 1.00 83.62 228 PRO A C 1
ATOM 1726 O O . PRO A 1 228 ? 1.722 -11.370 10.656 1.00 83.62 228 PRO A O 1
ATOM 1729 N N . GLY A 1 229 ? 1.758 -9.241 11.391 1.00 81.69 229 GLY A N 1
ATOM 1730 C CA . GLY A 1 229 ? 2.891 -9.333 12.305 1.00 81.69 229 GLY A CA 1
ATOM 1731 C C . GLY A 1 229 ? 2.464 -9.089 13.754 1.00 81.69 229 GLY A C 1
ATOM 1732 O O . GLY A 1 229 ? 1.279 -8.981 14.075 1.00 81.69 229 GLY A O 1
ATOM 1733 N N . ALA A 1 230 ? 3.435 -8.978 14.661 1.00 77.81 230 ALA A N 1
ATOM 1734 C CA . ALA A 1 230 ? 3.157 -8.652 16.059 1.00 77.81 230 ALA A CA 1
ATOM 1735 C C . ALA A 1 230 ? 2.641 -7.207 16.218 1.00 77.81 230 ALA A C 1
ATOM 1737 O O . ALA A 1 230 ? 3.006 -6.320 15.447 1.00 77.81 230 ALA A O 1
ATOM 1738 N N . ASN A 1 231 ? 1.837 -6.948 17.254 1.00 77.31 231 ASN A N 1
ATOM 1739 C CA . ASN A 1 231 ? 1.423 -5.598 17.672 1.00 77.31 231 ASN A CA 1
ATOM 1740 C C . ASN A 1 231 ? 0.771 -4.736 16.567 1.00 77.31 231 ASN A C 1
ATOM 1742 O O . ASN A 1 231 ? 0.986 -3.529 16.525 1.00 77.31 231 ASN A O 1
ATOM 1746 N N . GLY A 1 232 ? -0.017 -5.342 15.671 1.00 75.50 232 GLY A N 1
ATOM 1747 C CA . GLY A 1 232 ? -0.730 -4.609 14.611 1.00 75.50 232 GLY A CA 1
ATOM 1748 C C . GLY A 1 232 ? 0.152 -4.152 13.442 1.00 75.50 232 GLY A C 1
ATOM 1749 O O . GLY A 1 232 ? -0.248 -3.278 12.673 1.00 75.50 232 GLY A O 1
ATOM 1750 N N . THR A 1 233 ? 1.348 -4.729 13.316 1.00 86.56 233 THR A N 1
ATOM 1751 C CA . THR A 1 233 ? 2.259 -4.517 12.183 1.00 86.56 233 THR A CA 1
ATOM 1752 C C . THR A 1 233 ? 2.002 -5.531 11.074 1.00 86.56 233 THR A C 1
ATOM 1754 O O . THR A 1 233 ? 1.258 -6.497 11.252 1.00 86.56 233 THR A O 1
ATOM 1757 N N . TYR A 1 234 ? 2.642 -5.326 9.926 1.00 93.12 234 TYR A N 1
ATOM 1758 C CA . TYR A 1 234 ? 2.511 -6.185 8.758 1.00 93.12 234 TYR A CA 1
ATOM 1759 C C . TYR A 1 234 ? 3.860 -6.531 8.145 1.00 93.12 234 TYR A C 1
ATOM 1761 O O . TYR A 1 234 ? 4.797 -5.738 8.182 1.00 93.12 234 TYR A O 1
ATOM 1769 N N . LYS A 1 235 ? 3.924 -7.693 7.502 1.00 96.00 235 LYS A N 1
ATOM 1770 C CA . LYS A 1 235 ? 4.998 -8.081 6.586 1.00 96.00 235 LYS A CA 1
ATOM 1771 C C . LYS A 1 235 ? 4.476 -8.004 5.159 1.00 96.00 235 LYS A C 1
ATOM 1773 O O . LYS A 1 235 ? 3.344 -8.409 4.900 1.00 96.00 235 LYS A O 1
ATOM 1778 N N . LEU A 1 236 ? 5.301 -7.520 4.238 1.00 97.44 236 LEU A N 1
ATOM 1779 C CA . LEU A 1 236 ? 4.977 -7.472 2.813 1.00 97.44 236 LEU A CA 1
ATOM 1780 C C . LEU A 1 236 ? 5.650 -8.660 2.139 1.00 97.44 236 LEU A C 1
ATOM 1782 O O . LEU A 1 236 ? 6.842 -8.605 1.851 1.00 97.44 236 LEU A O 1
ATOM 1786 N N . ALA A 1 237 ? 4.911 -9.748 1.954 1.00 97.56 237 ALA A N 1
ATOM 1787 C CA . ALA A 1 237 ? 5.418 -10.943 1.297 1.00 97.56 237 ALA A CA 1
ATOM 1788 C C . ALA A 1 237 ? 5.296 -10.824 -0.224 1.00 97.56 237 ALA A C 1
ATOM 1790 O O . ALA A 1 237 ? 4.266 -10.383 -0.724 1.00 97.56 237 ALA A O 1
ATOM 1791 N N . ASP A 1 238 ? 6.326 -11.235 -0.951 1.00 97.94 238 ASP A N 1
ATOM 1792 C CA . ASP A 1 238 ? 6.289 -11.292 -2.412 1.00 97.94 238 ASP A CA 1
ATOM 1793 C C . ASP A 1 238 ? 5.249 -12.331 -2.870 1.00 97.94 238 ASP A C 1
ATOM 1795 O O . ASP A 1 238 ? 5.177 -13.433 -2.319 1.00 97.94 238 ASP A O 1
ATOM 1799 N N . SER A 1 239 ? 4.395 -11.997 -3.841 1.00 95.31 239 SER A N 1
ATOM 1800 C CA . SER A 1 239 ? 3.339 -12.925 -4.274 1.00 95.31 239 SER A CA 1
ATOM 1801 C C . SER A 1 239 ? 3.867 -14.151 -5.029 1.00 95.31 239 SER A C 1
ATOM 1803 O O . SER A 1 239 ? 3.196 -15.185 -5.051 1.00 95.31 239 SER A O 1
ATOM 1805 N N . GLN A 1 240 ? 5.058 -14.062 -5.633 1.00 96.25 240 GLN A N 1
ATOM 1806 C CA . GLN A 1 240 ? 5.695 -15.160 -6.359 1.00 96.25 240 GLN A CA 1
ATOM 1807 C C . GLN A 1 240 ? 6.355 -16.156 -5.401 1.00 96.25 240 GLN A C 1
ATOM 1809 O O . GLN A 1 240 ? 6.348 -17.359 -5.661 1.00 96.25 240 GLN A O 1
ATOM 1814 N N . ASP A 1 241 ? 6.912 -15.669 -4.292 1.00 97.12 241 ASP A N 1
ATOM 1815 C CA . ASP A 1 241 ? 7.410 -16.492 -3.189 1.00 97.12 241 ASP A CA 1
ATOM 1816 C C . ASP A 1 241 ? 7.037 -15.861 -1.839 1.00 97.12 241 ASP A C 1
ATOM 1818 O O . ASP A 1 241 ? 7.821 -15.097 -1.264 1.00 97.12 241 ASP A O 1
ATOM 1822 N N . PRO A 1 242 ? 5.883 -16.245 -1.258 1.00 95.31 242 PRO A N 1
ATOM 1823 C CA . PRO A 1 242 ? 5.427 -15.679 0.005 1.00 95.31 242 PRO A CA 1
ATOM 1824 C C . PRO A 1 242 ? 6.343 -15.980 1.197 1.00 95.31 242 PRO A C 1
ATOM 1826 O O . PRO A 1 242 ? 6.101 -15.463 2.287 1.00 95.31 242 PRO A O 1
ATOM 1829 N N . THR A 1 243 ? 7.373 -16.822 1.055 1.00 97.06 243 THR A N 1
ATOM 1830 C CA . THR A 1 243 ? 8.390 -17.023 2.104 1.00 97.06 243 THR A CA 1
ATOM 1831 C C . THR A 1 243 ? 9.423 -15.895 2.150 1.00 97.06 243 THR A C 1
ATOM 1833 O O . THR A 1 243 ? 10.264 -15.874 3.052 1.00 97.06 243 THR A O 1
ATOM 1836 N N . LYS A 1 244 ? 9.377 -14.966 1.188 1.00 98.38 244 LYS A N 1
ATOM 1837 C CA . LYS A 1 244 ? 10.238 -13.789 1.107 1.00 98.38 244 LYS A CA 1
ATOM 1838 C C . LYS A 1 244 ? 9.440 -12.534 1.399 1.00 98.38 244 LYS A C 1
ATOM 1840 O O . LYS A 1 244 ? 8.362 -12.340 0.847 1.00 98.38 244 LYS A O 1
ATOM 1845 N N . VAL A 1 245 ? 9.978 -11.685 2.265 1.00 98.56 245 VAL A N 1
ATOM 1846 C CA . VAL A 1 245 ? 9.323 -10.459 2.724 1.00 98.56 245 VAL A CA 1
ATOM 1847 C C . VAL A 1 245 ? 10.221 -9.242 2.530 1.00 98.56 245 VAL A C 1
ATOM 1849 O O . VAL A 1 245 ? 11.448 -9.332 2.664 1.00 98.56 245 VAL A O 1
ATOM 1852 N N . ALA A 1 246 ? 9.608 -8.095 2.235 1.00 98.50 246 ALA A N 1
ATOM 1853 C CA . ALA A 1 246 ? 10.284 -6.807 2.167 1.00 98.50 246 ALA A CA 1
ATOM 1854 C C . ALA A 1 246 ? 10.910 -6.469 3.527 1.00 98.50 246 ALA A C 1
ATOM 1856 O O . ALA A 1 246 ? 10.224 -6.342 4.544 1.00 98.50 246 ALA A O 1
ATOM 1857 N N . THR A 1 247 ? 12.230 -6.331 3.531 1.00 98.69 247 THR A N 1
ATOM 1858 C CA . THR A 1 247 ? 13.053 -6.216 4.730 1.00 98.69 247 THR A CA 1
ATOM 1859 C C . THR A 1 247 ? 13.928 -4.979 4.629 1.00 98.69 247 THR A C 1
ATOM 1861 O O . THR A 1 247 ? 14.727 -4.873 3.699 1.00 98.69 247 THR A O 1
ATOM 1864 N N . ALA A 1 248 ? 13.826 -4.074 5.604 1.00 98.12 248 ALA A N 1
ATOM 1865 C CA . ALA A 1 248 ? 14.832 -3.042 5.826 1.00 98.12 248 ALA A CA 1
ATOM 1866 C C . ALA A 1 248 ? 16.134 -3.729 6.258 1.00 98.12 248 ALA A C 1
ATOM 1868 O O . ALA A 1 248 ? 16.265 -4.220 7.382 1.00 98.12 248 ALA A O 1
ATOM 1869 N N . SER A 1 249 ? 17.063 -3.855 5.317 1.00 94.06 249 SER A N 1
ATOM 1870 C CA . SER A 1 249 ? 18.308 -4.587 5.516 1.00 94.06 249 SER A CA 1
ATOM 1871 C C . SER A 1 249 ? 19.397 -3.698 6.111 1.00 94.06 249 SER A C 1
ATOM 1873 O O . SER A 1 249 ? 19.329 -2.476 6.049 1.00 94.06 249 SER A O 1
ATOM 1875 N N . GLY A 1 250 ? 20.455 -4.316 6.639 1.00 91.12 250 GLY A N 1
ATOM 1876 C CA . GLY A 1 250 ? 21.676 -3.592 7.005 1.00 91.12 250 GLY A CA 1
ATOM 1877 C C . GLY A 1 250 ? 22.536 -3.165 5.807 1.00 91.12 250 GLY A C 1
ATOM 1878 O O . GLY A 1 250 ? 23.587 -2.568 6.015 1.00 91.12 250 GLY A O 1
ATOM 1879 N N . GLN A 1 251 ? 22.142 -3.499 4.569 1.00 93.94 251 GLN A N 1
ATOM 1880 C CA . GLN A 1 251 ? 22.834 -3.022 3.370 1.00 93.94 251 GLN A CA 1
ATOM 1881 C C . GLN A 1 251 ? 22.466 -1.562 3.135 1.00 93.94 251 GLN A C 1
ATOM 1883 O O . GLN A 1 251 ? 21.296 -1.200 3.240 1.00 93.94 251 GLN A O 1
ATOM 1888 N N . LEU A 1 252 ? 23.460 -0.738 2.816 1.00 96.56 252 LEU A N 1
ATOM 1889 C CA . LEU A 1 252 ? 23.270 0.690 2.598 1.00 96.56 252 LEU A CA 1
ATOM 1890 C C . LEU A 1 252 ? 23.378 1.023 1.111 1.00 96.56 252 LEU A C 1
ATOM 1892 O O . LEU A 1 252 ? 24.182 0.425 0.392 1.00 96.56 252 LEU A O 1
ATOM 1896 N N . ASP A 1 253 ? 22.592 1.996 0.661 1.00 95.25 253 ASP A N 1
ATOM 1897 C CA . ASP A 1 253 ? 22.804 2.620 -0.640 1.00 95.25 253 ASP A CA 1
ATOM 1898 C C . ASP A 1 253 ? 24.072 3.504 -0.637 1.00 95.25 253 ASP A C 1
ATOM 1900 O O . ASP A 1 253 ? 24.775 3.647 0.369 1.00 95.25 253 ASP A O 1
ATOM 1904 N N . ALA A 1 254 ? 24.379 4.127 -1.777 1.00 93.88 254 ALA A N 1
ATOM 1905 C CA . ALA A 1 254 ? 25.545 5.002 -1.914 1.00 93.88 254 ALA A CA 1
ATOM 1906 C C . ALA A 1 254 ? 25.479 6.266 -1.029 1.00 93.88 254 ALA A C 1
ATOM 1908 O O . ALA A 1 254 ? 26.481 6.963 -0.879 1.00 93.88 254 ALA A O 1
ATOM 1909 N N . GLN A 1 255 ? 24.312 6.570 -0.462 1.00 94.38 255 GLN A N 1
ATOM 1910 C CA . GLN A 1 255 ? 24.046 7.712 0.404 1.00 94.38 255 GLN A CA 1
ATOM 1911 C C . GLN A 1 255 ? 23.969 7.307 1.887 1.00 94.38 255 GLN A C 1
ATOM 1913 O O . GLN A 1 255 ? 23.771 8.170 2.740 1.00 94.38 255 GLN A O 1
ATOM 1918 N N . GLY A 1 256 ? 24.174 6.026 2.209 1.00 95.69 256 GLY A N 1
ATOM 1919 C CA . GLY A 1 256 ? 24.154 5.520 3.579 1.00 95.69 256 GLY A CA 1
ATOM 1920 C C . GLY A 1 256 ? 22.758 5.176 4.106 1.00 95.69 256 GLY A C 1
ATOM 1921 O O . GLY A 1 256 ? 22.611 4.979 5.311 1.00 95.69 256 GLY A O 1
ATOM 1922 N N . ASN A 1 257 ? 21.741 5.094 3.246 1.00 96.69 257 ASN A N 1
ATOM 1923 C CA . ASN A 1 257 ? 20.380 4.748 3.651 1.00 96.69 257 ASN A CA 1
ATOM 1924 C C . ASN A 1 257 ? 20.175 3.226 3.630 1.00 96.69 257 ASN A C 1
ATOM 1926 O O . ASN A 1 257 ? 20.578 2.583 2.655 1.00 96.69 257 ASN A O 1
ATOM 1930 N N . PRO A 1 258 ? 19.518 2.633 4.644 1.00 98.00 258 PRO A N 1
ATOM 1931 C CA . PRO A 1 258 ? 19.198 1.210 4.637 1.00 98.00 258 PRO A CA 1
ATOM 1932 C C . PRO A 1 258 ? 18.325 0.836 3.438 1.00 98.00 258 PRO A C 1
ATOM 1934 O O . PRO A 1 258 ? 17.278 1.434 3.201 1.00 98.00 258 PRO A O 1
ATOM 1937 N N . MET A 1 259 ? 18.747 -0.168 2.679 1.00 98.38 259 MET A N 1
ATOM 1938 C CA . MET A 1 259 ? 18.034 -0.659 1.505 1.00 98.38 259 MET A CA 1
ATOM 1939 C C . MET A 1 259 ? 16.927 -1.631 1.897 1.00 98.38 259 MET A C 1
ATOM 1941 O O . MET A 1 259 ? 17.117 -2.477 2.779 1.00 98.38 259 MET A O 1
ATOM 1945 N N . VAL A 1 260 ? 15.808 -1.580 1.173 1.00 98.75 260 VAL A N 1
ATOM 1946 C CA . VAL A 1 260 ? 14.741 -2.576 1.293 1.00 98.75 260 VAL A CA 1
ATOM 1947 C C . VAL A 1 260 ? 14.957 -3.686 0.269 1.00 98.75 260 VAL A C 1
ATOM 1949 O O . VAL A 1 260 ? 15.070 -3.445 -0.936 1.00 98.75 260 VAL A O 1
ATOM 1952 N N . VAL A 1 261 ? 15.038 -4.919 0.760 1.00 98.75 261 VAL A N 1
ATOM 1953 C CA . VAL A 1 261 ? 15.314 -6.118 -0.042 1.00 98.75 261 VAL A CA 1
ATOM 1954 C C . VAL A 1 261 ? 14.347 -7.240 0.317 1.00 98.75 261 VAL A C 1
ATOM 1956 O O . VAL A 1 261 ? 13.775 -7.245 1.406 1.00 98.75 261 VAL A O 1
ATOM 1959 N N . LEU A 1 262 ? 14.207 -8.234 -0.554 1.00 98.69 262 LEU A N 1
ATOM 1960 C CA . LEU A 1 262 ? 13.591 -9.504 -0.183 1.00 98.69 262 LEU A CA 1
ATOM 1961 C C . LEU A 1 262 ? 14.516 -10.288 0.751 1.00 98.69 262 LEU A C 1
ATOM 1963 O O . LEU A 1 262 ? 15.694 -10.478 0.455 1.00 98.69 262 LEU A O 1
ATOM 1967 N N . ALA A 1 263 ? 13.991 -10.796 1.859 1.00 98.44 263 ALA A N 1
ATOM 1968 C CA . ALA A 1 263 ? 14.688 -11.754 2.716 1.00 98.44 263 ALA A CA 1
ATOM 1969 C C . ALA A 1 263 ? 13.723 -12.839 3.197 1.00 98.44 263 ALA A C 1
ATOM 1971 O O . ALA A 1 263 ? 12.510 -12.662 3.125 1.00 98.44 263 ALA A O 1
ATOM 1972 N N . ALA A 1 264 ? 14.251 -13.967 3.677 1.00 98.12 264 ALA A N 1
ATOM 1973 C CA . ALA A 1 264 ? 13.424 -15.010 4.280 1.00 98.12 264 ALA A CA 1
ATOM 1974 C C . ALA A 1 264 ? 12.631 -14.453 5.472 1.00 98.12 264 ALA A C 1
ATOM 1976 O O . ALA A 1 264 ? 13.189 -13.709 6.276 1.00 98.12 264 ALA A O 1
ATOM 1977 N N . ASP A 1 265 ? 11.356 -14.817 5.574 1.00 96.81 265 ASP A N 1
ATOM 1978 C CA . ASP A 1 265 ? 10.474 -14.427 6.677 1.00 96.81 265 ASP A CA 1
ATOM 1979 C C . ASP A 1 265 ? 10.977 -15.019 8.007 1.00 96.81 265 ASP A C 1
ATOM 1981 O O . ASP A 1 265 ? 11.018 -16.237 8.184 1.00 96.81 265 ASP A O 1
ATOM 1985 N N . THR A 1 266 ? 11.416 -14.151 8.917 1.00 95.56 266 THR A N 1
ATOM 1986 C CA . THR A 1 266 ? 11.967 -14.491 10.239 1.00 95.56 266 THR A CA 1
ATOM 1987 C C . THR A 1 266 ? 11.272 -13.744 11.375 1.00 95.56 266 THR A C 1
ATOM 1989 O O . THR A 1 266 ? 11.716 -13.847 12.518 1.00 95.56 266 THR A O 1
ATOM 1992 N N . ASP A 1 267 ? 10.221 -12.971 11.077 1.00 92.25 267 ASP A N 1
ATOM 1993 C CA . ASP A 1 267 ? 9.551 -12.065 12.020 1.00 92.25 267 ASP A CA 1
ATOM 1994 C C . ASP A 1 267 ? 10.487 -11.035 12.686 1.00 92.25 267 ASP A C 1
ATOM 1996 O O . ASP A 1 267 ? 10.169 -10.452 13.726 1.00 92.25 267 ASP A O 1
ATOM 2000 N N . ALA A 1 268 ? 11.653 -10.769 12.090 1.00 95.75 268 ALA A N 1
ATOM 2001 C CA . ALA A 1 268 ? 12.569 -9.757 12.597 1.00 95.75 268 ALA A CA 1
ATOM 2002 C C . ALA A 1 268 ? 11.948 -8.355 12.485 1.00 95.75 268 ALA A C 1
ATOM 2004 O O . ALA A 1 268 ? 11.237 -8.058 11.528 1.00 95.75 268 ALA A O 1
ATOM 2005 N N . ALA A 1 269 ? 12.293 -7.441 13.398 1.00 95.69 269 ALA A N 1
ATOM 2006 C CA . ALA A 1 269 ? 11.760 -6.071 13.397 1.00 95.69 269 ALA A CA 1
ATOM 2007 C C . ALA A 1 269 ? 11.956 -5.332 12.053 1.00 95.69 269 ALA A C 1
ATOM 2009 O O . ALA A 1 269 ? 11.110 -4.538 11.647 1.00 95.69 269 ALA A O 1
ATOM 2010 N N . GLY A 1 270 ? 13.031 -5.641 11.315 1.00 97.44 270 GLY A N 1
ATOM 2011 C CA . GLY A 1 270 ? 13.286 -5.075 9.984 1.00 97.44 270 GLY A CA 1
ATOM 2012 C C . GLY A 1 270 ? 12.288 -5.524 8.908 1.00 97.44 270 GLY A C 1
ATOM 2013 O O . GLY A 1 270 ? 12.268 -4.948 7.826 1.00 97.44 270 GLY A O 1
ATOM 2014 N N . GLN A 1 271 ? 11.456 -6.524 9.192 1.00 98.12 271 GLN A N 1
ATOM 2015 C CA . GLN A 1 271 ? 10.429 -7.080 8.304 1.00 98.12 271 GLN A CA 1
ATOM 2016 C C . GLN A 1 271 ? 9.022 -6.612 8.673 1.00 98.12 271 GLN A C 1
ATOM 2018 O O . GLN A 1 271 ? 8.083 -6.827 7.909 1.00 98.12 271 GLN A O 1
ATOM 2023 N N . LEU A 1 272 ? 8.878 -5.995 9.847 1.00 97.00 272 LEU A N 1
ATOM 2024 C CA . LEU A 1 272 ? 7.610 -5.526 10.376 1.00 97.00 272 LEU A CA 1
ATOM 2025 C C . LEU A 1 272 ? 7.432 -4.047 10.039 1.00 97.00 272 LEU A C 1
ATOM 2027 O O . LEU A 1 272 ? 8.285 -3.207 10.344 1.00 97.00 272 LEU A O 1
ATOM 2031 N N . TRP A 1 273 ? 6.292 -3.743 9.433 1.00 96.50 273 TRP A N 1
ATOM 2032 C CA . TRP A 1 273 ? 5.911 -2.421 8.967 1.00 96.50 273 TRP A CA 1
ATOM 2033 C C . TRP A 1 273 ? 4.623 -1.990 9.660 1.00 96.50 273 TRP A C 1
ATOM 2035 O O . TRP A 1 273 ? 3.590 -2.657 9.562 1.00 96.50 273 TRP A O 1
ATOM 2045 N N . GLN A 1 274 ? 4.673 -0.860 10.356 1.00 91.50 274 GLN A N 1
ATOM 2046 C CA . GLN A 1 274 ? 3.473 -0.159 10.780 1.00 91.50 274 GLN A CA 1
ATOM 2047 C C . GLN A 1 274 ? 2.858 0.507 9.552 1.00 91.50 274 GLN A C 1
ATOM 2049 O O . GLN A 1 274 ? 3.494 1.341 8.910 1.00 91.50 274 GLN A O 1
ATOM 2054 N N . ILE A 1 275 ? 1.620 0.147 9.235 1.00 86.06 275 ILE A N 1
ATOM 2055 C CA . ILE A 1 275 ? 0.885 0.746 8.126 1.00 86.06 275 ILE A CA 1
ATOM 2056 C C . ILE A 1 275 ? 0.001 1.848 8.691 1.00 86.06 275 ILE A C 1
ATOM 2058 O O . ILE A 1 275 ? -0.907 1.583 9.481 1.00 86.06 275 ILE A O 1
ATOM 2062 N N . THR A 1 276 ? 0.265 3.082 8.280 1.00 75.94 276 THR A N 1
ATOM 2063 C CA . THR A 1 276 ? -0.505 4.254 8.694 1.00 75.94 276 THR A CA 1
ATOM 2064 C C . THR A 1 276 ? -1.309 4.745 7.508 1.00 75.94 276 THR A C 1
ATOM 2066 O O . THR A 1 276 ? -0.740 5.178 6.505 1.00 75.94 276 THR A O 1
ATOM 2069 N N . LYS A 1 277 ? -2.640 4.679 7.616 1.00 70.12 277 LYS A N 1
ATOM 2070 C CA . LYS A 1 277 ? -3.531 5.279 6.622 1.00 70.12 277 LYS A CA 1
ATOM 2071 C C . LYS A 1 277 ? -3.362 6.792 6.668 1.00 70.12 277 LYS A C 1
ATOM 2073 O O . LYS A 1 277 ? -3.569 7.413 7.710 1.00 70.12 277 LYS A O 1
ATOM 2078 N N . LEU A 1 278 ? -3.005 7.381 5.540 1.00 56.38 278 LEU A N 1
ATOM 2079 C CA . LEU A 1 278 ? -2.879 8.821 5.404 1.00 56.38 278 LEU A CA 1
ATOM 2080 C C . LEU A 1 278 ? -4.271 9.391 5.109 1.00 56.38 278 LEU A C 1
ATOM 2082 O O . LEU A 1 278 ? -4.882 9.090 4.085 1.00 56.38 278 LEU A O 1
ATOM 2086 N N . GLY A 1 279 ? -4.807 10.195 6.029 1.00 44.25 279 GLY A N 1
ATOM 2087 C CA . GLY A 1 279 ? -5.877 11.133 5.695 1.00 44.25 279 GLY A CA 1
ATOM 2088 C C . GLY A 1 279 ? -5.218 12.330 5.031 1.00 44.25 279 GLY A C 1
ATOM 2089 O O . GLY A 1 279 ? -4.321 12.908 5.635 1.00 44.25 279 GLY A O 1
ATOM 2090 N N . ILE A 1 280 ? -5.580 12.672 3.795 1.00 39.12 280 ILE A N 1
ATOM 2091 C CA . ILE A 1 280 ? -4.848 13.725 3.086 1.00 39.12 280 ILE A CA 1
ATOM 2092 C C . ILE A 1 280 ? -4.985 15.047 3.857 1.00 39.12 280 ILE A C 1
ATOM 2094 O O . ILE A 1 280 ? -6.091 15.521 4.112 1.00 39.12 280 ILE A O 1
ATOM 2098 N N . VAL A 1 281 ? -3.838 15.593 4.259 1.00 26.34 281 VAL A N 1
ATOM 2099 C CA . VAL A 1 281 ? -3.617 17.002 4.575 1.00 26.34 281 VAL A CA 1
ATOM 2100 C C . VAL A 1 281 ? -2.288 17.341 3.910 1.00 26.34 281 VAL A C 1
ATOM 2102 O O . VAL A 1 281 ? -1.226 17.017 4.439 1.00 26.34 281 VAL A O 1
ATOM 2105 N N . TYR A 1 282 ? -2.339 17.958 2.731 1.00 29.95 282 TYR A N 1
ATOM 2106 C CA . TYR A 1 282 ? -1.185 18.690 2.222 1.00 29.95 282 TYR A CA 1
ATOM 2107 C C . TYR A 1 282 ? -1.200 20.061 2.897 1.00 29.95 282 TYR A C 1
ATOM 2109 O O . TYR A 1 282 ? -1.983 20.929 2.529 1.00 29.95 282 TYR A O 1
ATOM 2117 N N . LEU A 1 283 ? -0.352 20.257 3.905 1.00 24.23 283 LEU A N 1
ATOM 2118 C CA . LEU A 1 283 ? 0.119 21.594 4.257 1.00 24.23 283 LEU A CA 1
ATOM 2119 C C . LEU A 1 283 ? 1.530 21.713 3.690 1.00 24.23 283 LEU A C 1
ATOM 2121 O O . LEU A 1 283 ? 2.506 21.353 4.343 1.00 24.23 283 LEU A O 1
ATOM 2125 N N . HIS A 1 284 ? 1.621 22.173 2.445 1.00 23.61 284 HIS A N 1
ATOM 2126 C CA . HIS A 1 284 ? 2.829 22.842 1.980 1.00 23.61 284 HIS A CA 1
ATOM 2127 C C . HIS A 1 284 ? 2.675 24.342 2.261 1.00 23.61 284 HIS A C 1
ATOM 2129 O O . HIS A 1 284 ? 1.564 24.862 2.194 1.00 23.61 284 HIS A O 1
ATOM 2135 N N . GLY A 1 285 ? 3.788 24.955 2.679 1.00 29.67 285 GLY A N 1
ATOM 2136 C CA . GLY A 1 285 ? 3.869 26.271 3.327 1.00 29.67 285 GLY A CA 1
ATOM 2137 C C . GLY A 1 285 ? 3.277 27.449 2.570 1.00 29.67 285 GLY A C 1
ATOM 2138 O O . GLY A 1 285 ? 3.246 27.410 1.321 1.00 29.67 285 GLY A O 1
#

Nearest PDB structures (foldseek):
  3pg0-assembly1_A  TM=9.249E-01  e=3.673E-12  synthetic construct
  2vse-assembly2_B  TM=8.755E-01  e=5.990E-11  Lysinibacillus sphaericus
  8bad-assembly1_A  TM=8.493E-01  e=2.081E-09  Bacillus thuringiensis
  3vsf-assembly4_D  TM=7.356E-01  e=3.429E-10  Acetivibrio thermocellus ATCC 27405
  5xg5-assembly1_A  TM=8.579E-01  e=2.689E-08  synthetic construct

Sequence (285 aa):
VVPVLSDALRQAASQVPGVRYLDQRRVSYGHEVCAEWTSSPYEYTNGDVIDLSEKTRNGCDHEIGIPGVCMNMVRQSYHLRVAGYAGEARCLAQFYQLPGQQEAFCTLNQQNTTSVEPLTPGQPFPDKPEDGAWYQLTNTANGQALDLSGGGTYGDSTNGRGAITYPATGGLNQSFVLEAKAGGSYELDFSGNRNMCLDANAASTAPGTRLQQWGCNGGGNQHWIFKPGANGTYKLADSQDPTKVATASGQLDAQGNPMVVLAADTDAAGQLWQITKLGIVYLHG